Protein AF-A0A0E3KYQ6-F1 (afdb_monomer_lite)

pLDDT: mean 80.36, std 14.23, range [31.05, 95.25]

Secondary structure (DSSP, 8-state):
--HHHHHHHHHHHHTT--EEEETT--EEE-EE-TTSEEEE-------TTPPEEEEEEEEE--HHHHHHHTSSEEEEEEEEETTTTEEEEEE--SSSEEEEEEESEEEEEEEEEEESSSSSSTTPPEEEEEEEBSS-TT-HHHHHHHTTSGGGGGGGB--SPEEE-SS--EEEEEEEEEGGGSTTHHHHHHHHHHHHHT----

Structure (mmCIF, N/CA/C/O backbone):
data_AF-A0A0E3KYQ6-F1
#
_entry.id   AF-A0A0E3KYQ6-F1
#
loop_
_atom_site.group_PDB
_atom_site.id
_atom_site.type_symbol
_atom_site.label_atom_id
_atom_site.label_alt_id
_atom_site.label_comp_id
_atom_site.label_asym_id
_atom_site.label_entity_id
_atom_site.label_seq_id
_atom_site.pdbx_PDB_ins_code
_atom_site.Cartn_x
_atom_site.Cartn_y
_atom_site.Cartn_z
_atom_site.occupancy
_atom_site.B_iso_or_equiv
_atom_site.auth_seq_id
_atom_site.auth_comp_id
_atom_site.auth_asym_id
_atom_site.auth_atom_id
_atom_site.pdbx_PDB_model_num
ATOM 1 N N . MET A 1 1 ? 4.649 16.195 -3.740 1.00 77.75 1 MET A N 1
ATOM 2 C CA . MET A 1 1 ? 3.179 16.206 -3.600 1.00 77.75 1 MET A CA 1
ATOM 3 C C . MET A 1 1 ? 2.738 17.323 -2.666 1.00 77.75 1 MET A C 1
ATOM 5 O O . MET A 1 1 ? 3.359 17.494 -1.622 1.00 77.75 1 MET A O 1
ATOM 9 N N . ASP A 1 2 ? 1.722 18.099 -3.048 1.00 85.44 2 ASP A N 1
ATOM 10 C CA . ASP A 1 2 ? 1.170 19.181 -2.222 1.00 85.44 2 ASP A CA 1
ATOM 11 C C . ASP A 1 2 ? -0.081 18.746 -1.430 1.00 85.44 2 ASP A C 1
ATOM 13 O O . ASP A 1 2 ? -0.662 17.682 -1.662 1.00 85.44 2 ASP A O 1
ATOM 17 N N . ASN A 1 3 ? -0.489 19.581 -0.469 1.00 88.19 3 ASN A N 1
ATOM 18 C CA . ASN A 1 3 ? -1.634 19.299 0.401 1.00 88.19 3 ASN A CA 1
ATOM 19 C C . ASN A 1 3 ? -2.971 19.326 -0.353 1.00 88.19 3 ASN A C 1
ATOM 21 O O . ASN A 1 3 ? -3.911 18.646 0.049 1.00 88.19 3 ASN A O 1
ATOM 25 N N . GLU A 1 4 ? -3.086 20.107 -1.430 1.00 90.88 4 GLU A N 1
ATOM 26 C CA . GLU A 1 4 ? -4.330 20.196 -2.197 1.00 90.88 4 GLU A CA 1
ATOM 27 C C . GLU A 1 4 ? -4.601 18.883 -2.938 1.00 90.88 4 GLU A C 1
ATOM 29 O O . GLU A 1 4 ? -5.713 18.354 -2.882 1.00 90.88 4 GLU A O 1
ATOM 34 N N . ALA A 1 5 ? -3.577 18.318 -3.577 1.00 91.69 5 ALA A N 1
ATOM 35 C CA . ALA A 1 5 ? -3.657 17.041 -4.264 1.00 91.69 5 ALA A CA 1
ATOM 36 C C . ALA A 1 5 ? -3.982 15.901 -3.285 1.00 91.69 5 ALA A C 1
ATOM 38 O O . ALA A 1 5 ? -4.871 15.093 -3.563 1.00 91.69 5 ALA A O 1
ATOM 39 N N . LEU A 1 6 ? -3.355 15.891 -2.103 1.00 92.25 6 LEU A N 1
ATOM 40 C CA . LEU A 1 6 ? -3.672 14.941 -1.031 1.00 92.25 6 LEU A CA 1
ATOM 41 C C . LEU A 1 6 ? -5.114 15.062 -0.529 1.00 92.25 6 LEU A C 1
ATOM 43 O O . LEU A 1 6 ? -5.791 14.048 -0.369 1.00 92.25 6 LEU A O 1
ATOM 47 N N . ASN A 1 7 ? -5.612 16.282 -0.327 1.00 93.19 7 ASN A N 1
ATOM 48 C CA . ASN A 1 7 ? -6.995 16.506 0.098 1.00 93.19 7 ASN A CA 1
ATOM 49 C C . ASN A 1 7 ? -7.996 16.052 -0.970 1.00 93.19 7 ASN A C 1
ATOM 51 O O . ASN A 1 7 ? -9.038 15.484 -0.648 1.00 93.19 7 ASN A O 1
ATOM 55 N N . ARG A 1 8 ? -7.680 16.260 -2.254 1.00 93.56 8 ARG A N 1
ATOM 56 C CA . ARG A 1 8 ? -8.494 15.753 -3.367 1.00 93.56 8 ARG A CA 1
ATOM 57 C C . ARG A 1 8 ? -8.505 14.230 -3.410 1.00 93.56 8 ARG A C 1
ATOM 59 O O . ARG A 1 8 ? -9.578 13.653 -3.545 1.00 93.56 8 ARG A O 1
ATOM 66 N N . PHE A 1 9 ? -7.341 13.596 -3.277 1.00 94.38 9 PHE A N 1
ATOM 67 C CA . PHE A 1 9 ? -7.227 12.143 -3.172 1.00 94.38 9 PHE A CA 1
ATOM 68 C C . PHE A 1 9 ? -8.080 11.613 -2.017 1.00 94.38 9 PHE A C 1
ATOM 70 O O . PHE A 1 9 ? -8.930 10.754 -2.231 1.00 94.38 9 PHE A O 1
ATOM 77 N N . TRP A 1 10 ? -7.927 12.185 -0.821 1.00 94.94 10 TRP A N 1
ATOM 78 C CA . TRP A 1 10 ? -8.673 11.769 0.364 1.00 94.94 10 TRP A CA 1
ATOM 79 C C . TRP A 1 10 ? -10.182 11.947 0.197 1.00 94.94 10 TRP A C 1
ATOM 81 O O . TRP A 1 10 ? -10.946 11.031 0.480 1.00 94.94 10 TRP A O 1
ATOM 91 N N . GLY A 1 11 ? -10.617 13.072 -0.377 1.00 93.56 11 GLY A N 1
ATOM 92 C CA . GLY A 1 11 ? -12.026 13.308 -0.684 1.00 93.56 11 GLY A CA 1
ATOM 93 C C . GLY A 1 11 ? -12.628 12.280 -1.650 1.00 93.56 11 GLY A C 1
ATOM 94 O O . GLY A 1 11 ? -13.812 11.966 -1.537 1.00 93.56 11 GLY A O 1
ATOM 95 N N . GLU A 1 12 ? -11.839 11.729 -2.577 1.00 94.69 12 GLU A N 1
ATOM 96 C CA . GLU A 1 12 ? -12.271 10.617 -3.432 1.00 94.69 12 GLU A CA 1
ATOM 97 C C . GLU A 1 12 ? -12.345 9.291 -2.664 1.00 94.69 12 GLU A C 1
ATOM 99 O O . GLU A 1 12 ? -13.315 8.549 -2.837 1.00 94.69 12 GLU A O 1
ATOM 104 N N . VAL A 1 13 ? -11.392 9.019 -1.764 1.00 92.69 13 VAL A N 1
ATOM 105 C CA . VAL A 1 13 ? -11.462 7.857 -0.862 1.00 92.69 13 VAL A CA 1
ATOM 106 C C . VAL A 1 13 ? -12.738 7.920 -0.013 1.00 92.69 13 VAL A C 1
ATOM 108 O O . VAL A 1 13 ? -13.487 6.945 0.046 1.00 92.69 13 VAL A O 1
ATOM 111 N N . SER A 1 14 ? -13.071 9.084 0.558 1.00 89.12 14 SER A N 1
ATOM 112 C CA . SER A 1 14 ? -14.282 9.284 1.377 1.00 89.12 14 SER A CA 1
ATOM 113 C C . SER A 1 14 ? -15.587 9.120 0.605 1.00 89.12 14 SER A C 1
ATOM 115 O O . SER A 1 14 ? -16.632 8.877 1.204 1.00 89.12 14 SER A O 1
ATOM 117 N N . ARG A 1 15 ? -15.551 9.215 -0.727 1.00 90.94 15 ARG A N 1
ATOM 118 C CA . ARG A 1 15 ? -16.701 8.944 -1.603 1.00 90.94 15 ARG A CA 1
ATOM 119 C C . ARG A 1 15 ? -16.843 7.464 -1.970 1.00 90.94 15 ARG A C 1
ATOM 121 O O . ARG A 1 15 ? -17.779 7.119 -2.686 1.00 90.94 15 ARG A O 1
ATOM 128 N N . GLY A 1 16 ? -15.940 6.604 -1.497 1.00 88.06 16 GLY A N 1
ATOM 129 C CA . GLY A 1 16 ? -15.910 5.180 -1.829 1.00 88.06 16 GLY A CA 1
ATOM 130 C C . GLY A 1 16 ? -15.327 4.882 -3.212 1.00 88.06 16 GLY A C 1
ATOM 131 O O . GLY A 1 16 ? -15.547 3.794 -3.746 1.00 88.06 16 GLY A O 1
ATOM 132 N N . ASN A 1 17 ? -14.608 5.840 -3.807 1.00 91.25 17 ASN A N 1
ATOM 133 C CA . ASN A 1 17 ? -13.869 5.609 -5.043 1.00 91.25 17 ASN A CA 1
ATOM 134 C C . ASN A 1 17 ? -12.518 4.942 -4.745 1.00 91.25 17 ASN A C 1
ATOM 136 O O . ASN A 1 17 ? -12.074 4.868 -3.600 1.00 91.25 17 ASN A O 1
ATOM 140 N N . TYR A 1 18 ? -11.841 4.484 -5.800 1.00 91.75 18 TYR A N 1
ATOM 141 C CA . TYR A 1 18 ? -10.510 3.874 -5.717 1.00 91.75 18 TYR A CA 1
ATOM 142 C C . TYR A 1 18 ? -9.468 4.777 -6.379 1.00 91.75 18 TYR A C 1
ATOM 144 O O . TYR A 1 18 ? -8.987 4.449 -7.468 1.00 91.75 18 TYR A O 1
ATOM 152 N N . PRO A 1 19 ? -9.187 5.960 -5.803 1.00 93.50 19 PRO A N 1
ATOM 153 C CA . PRO A 1 19 ? -8.245 6.890 -6.392 1.00 93.50 19 PRO A CA 1
ATOM 154 C C . PRO A 1 19 ? -6.814 6.362 -6.299 1.00 93.50 19 PRO A C 1
ATOM 156 O O . PRO A 1 19 ? -6.462 5.566 -5.424 1.00 93.50 19 PRO A O 1
ATOM 159 N N . ILE A 1 20 ? -5.994 6.884 -7.200 1.00 93.19 20 ILE A N 1
ATOM 160 C CA . ILE A 1 20 ? -4.547 6.726 -7.241 1.00 93.19 20 ILE A CA 1
ATOM 161 C C . ILE A 1 20 ? -3.956 8.131 -7.307 1.00 93.19 20 ILE A C 1
ATOM 163 O O . ILE A 1 20 ? -4.471 8.963 -8.052 1.00 93.19 20 ILE A O 1
ATOM 167 N N . ILE A 1 21 ? -2.895 8.414 -6.563 1.00 92.44 21 ILE A N 1
ATOM 168 C CA . ILE A 1 21 ? -2.158 9.675 -6.660 1.00 92.44 21 ILE A CA 1
ATOM 169 C C . ILE A 1 21 ? -0.658 9.404 -6.721 1.00 92.44 21 ILE A C 1
ATOM 171 O O . ILE A 1 21 ? -0.140 8.571 -5.976 1.00 92.44 21 ILE A O 1
ATOM 175 N N . ASP A 1 22 ? 0.033 10.093 -7.625 1.00 89.75 22 ASP A N 1
ATOM 176 C CA . ASP A 1 22 ? 1.489 10.034 -7.732 1.00 89.75 22 ASP A CA 1
ATOM 177 C C . ASP A 1 22 ? 2.183 11.184 -6.977 1.00 89.75 22 ASP A C 1
ATOM 179 O O . ASP A 1 22 ? 1.553 12.107 -6.453 1.00 89.75 22 ASP A O 1
ATOM 183 N N . TYR A 1 23 ? 3.515 11.150 -6.934 1.00 86.88 23 TYR A N 1
ATOM 184 C CA . TYR A 1 23 ? 4.321 12.178 -6.269 1.00 86.88 23 TYR A CA 1
ATOM 185 C C . TYR A 1 23 ? 4.118 13.601 -6.828 1.00 86.88 23 TYR A C 1
ATOM 187 O O . TYR A 1 23 ? 4.273 14.584 -6.088 1.00 86.88 23 TYR A O 1
ATOM 195 N N . GLU A 1 24 ? 3.761 13.726 -8.109 1.00 87.81 24 GLU A N 1
ATOM 196 C CA . GLU A 1 24 ? 3.485 15.004 -8.776 1.00 87.81 24 GLU A CA 1
ATOM 197 C C . GLU A 1 24 ? 2.078 15.538 -8.462 1.00 87.81 24 GLU A C 1
ATOM 199 O O . GLU A 1 24 ? 1.779 16.689 -8.775 1.00 87.81 24 GLU A O 1
ATOM 204 N N . GLY A 1 25 ? 1.233 14.744 -7.797 1.00 87.88 25 GLY A N 1
ATOM 205 C CA . GLY A 1 25 ? -0.145 15.094 -7.467 1.00 87.88 25 GLY A CA 1
ATOM 206 C C . GLY A 1 25 ? -1.142 14.773 -8.582 1.00 87.88 25 GLY A C 1
ATOM 207 O O . GLY A 1 25 ? -2.278 15.257 -8.549 1.00 87.88 25 GLY A O 1
ATOM 208 N N . ASN A 1 26 ? -0.750 13.966 -9.572 1.00 89.44 26 ASN A N 1
ATOM 209 C CA . ASN A 1 26 ? -1.658 13.522 -10.619 1.00 89.44 26 ASN A CA 1
ATOM 210 C C . ASN A 1 26 ? -2.623 12.482 -10.045 1.00 89.44 26 ASN A C 1
ATOM 212 O O . ASN A 1 26 ? -2.208 11.451 -9.521 1.00 89.44 26 ASN A O 1
ATOM 216 N N . LEU A 1 27 ? -3.921 12.758 -10.165 1.00 90.75 27 LEU A N 1
ATOM 217 C CA . LEU A 1 27 ? -4.985 11.886 -9.679 1.00 90.75 27 LEU A CA 1
ATOM 218 C C . LEU A 1 27 ? -5.483 10.969 -10.806 1.00 90.75 27 LEU A C 1
ATOM 220 O O . LEU A 1 27 ? -5.950 11.443 -11.844 1.00 90.75 27 LEU A O 1
ATOM 224 N N . GLY A 1 28 ? -5.434 9.666 -10.566 1.00 90.62 28 GLY A N 1
ATOM 225 C CA . GLY A 1 28 ? -6.023 8.614 -11.386 1.00 90.62 28 GLY A CA 1
ATOM 226 C C . GLY A 1 28 ? -7.009 7.763 -10.587 1.00 90.62 28 GLY A C 1
ATOM 227 O O . GLY A 1 28 ? -7.319 8.058 -9.434 1.00 90.62 28 GLY A O 1
ATOM 228 N N . TYR A 1 29 ? -7.499 6.690 -11.206 1.00 91.62 29 TYR A N 1
ATOM 229 C CA . TYR A 1 29 ? -8.391 5.726 -10.563 1.00 91.62 29 TYR A CA 1
ATOM 230 C C . TYR A 1 29 ? -7.999 4.307 -10.948 1.00 91.62 29 TYR A C 1
ATOM 232 O O . TYR A 1 29 ? -7.673 4.036 -12.109 1.00 91.62 29 TYR A O 1
ATOM 240 N N . SER A 1 30 ? -8.074 3.407 -9.975 1.00 90.81 30 SER A N 1
ATOM 241 C CA . SER A 1 30 ? -7.900 1.977 -10.188 1.00 90.81 30 SER A CA 1
ATOM 242 C C . SER A 1 30 ? -9.055 1.409 -11.005 1.00 90.81 30 SER A C 1
ATOM 244 O O . SER A 1 30 ? -10.203 1.849 -10.900 1.00 90.81 30 SER A O 1
ATOM 246 N N . LEU A 1 31 ? -8.752 0.404 -11.822 1.00 90.38 31 LEU A N 1
ATOM 247 C CA . LEU A 1 31 ? -9.730 -0.291 -12.650 1.00 90.38 31 LEU A CA 1
ATOM 248 C C . LEU A 1 31 ? -9.988 -1.675 -12.067 1.00 90.38 31 LEU A C 1
ATOM 250 O O . LEU A 1 31 ? -9.059 -2.446 -11.849 1.00 90.38 31 LEU A O 1
ATOM 254 N N . LEU A 1 32 ? -11.255 -2.011 -11.846 1.00 86.69 32 LEU A N 1
ATOM 255 C CA . LEU A 1 32 ? -11.629 -3.363 -11.455 1.00 86.69 32 LEU A CA 1
ATOM 256 C C . LEU A 1 32 ? -11.700 -4.244 -12.706 1.00 86.69 32 LEU A C 1
ATOM 258 O O . LEU A 1 32 ? -12.501 -3.981 -13.607 1.00 86.69 32 LEU A O 1
ATOM 262 N N . SER A 1 33 ? -10.858 -5.273 -12.774 1.00 81.88 33 SER A N 1
ATOM 263 C CA . SER A 1 33 ? -10.904 -6.252 -13.858 1.00 81.88 33 SER A CA 1
ATOM 264 C C . SER A 1 33 ? -12.139 -7.152 -13.730 1.00 81.88 33 SER A C 1
ATOM 266 O O . SER A 1 33 ? -12.704 -7.323 -12.648 1.00 81.88 33 SER A O 1
ATOM 268 N N . GLN A 1 34 ? -12.550 -7.765 -14.843 1.00 73.75 34 GLN A N 1
ATOM 269 C CA . GLN A 1 34 ? -13.656 -8.733 -14.850 1.00 73.75 34 GLN A CA 1
ATOM 270 C C . GLN A 1 34 ? -13.352 -9.980 -14.006 1.00 73.75 34 GLN A C 1
ATOM 272 O O . GLN A 1 34 ? -14.276 -10.608 -13.499 1.00 73.75 34 GLN A O 1
ATOM 277 N N . ASP A 1 35 ? -12.068 -10.282 -13.808 1.00 74.50 35 ASP A N 1
ATOM 278 C CA . ASP A 1 35 ? -11.579 -11.418 -13.025 1.00 74.50 35 ASP A CA 1
ATOM 279 C C . ASP A 1 35 ? -11.413 -11.090 -11.529 1.00 74.50 35 ASP A C 1
ATOM 281 O O . ASP A 1 35 ? -10.877 -11.895 -10.772 1.00 74.50 35 ASP A O 1
ATOM 285 N N . GLY A 1 36 ? -11.858 -9.907 -11.085 1.00 78.12 36 GLY A N 1
ATOM 286 C CA . GLY A 1 36 ? -11.802 -9.512 -9.678 1.00 78.12 36 GLY A CA 1
ATOM 287 C C . GLY A 1 36 ? -10.413 -9.074 -9.207 1.00 78.12 36 GLY A C 1
ATOM 288 O O . GLY A 1 36 ? -10.076 -9.289 -8.048 1.00 78.12 36 GLY A O 1
ATOM 289 N N . LEU A 1 37 ? -9.609 -8.460 -10.082 1.00 85.25 37 LEU A N 1
ATOM 290 C CA . LEU A 1 37 ? -8.326 -7.836 -9.730 1.00 85.25 37 LEU A CA 1
ATOM 291 C C . LEU A 1 37 ? -8.444 -6.311 -9.751 1.00 85.25 37 LEU A C 1
ATOM 293 O O . LEU A 1 37 ? -9.015 -5.741 -10.683 1.00 85.25 37 LEU A O 1
ATOM 297 N N . LEU A 1 38 ? -7.858 -5.641 -8.760 1.00 88.75 38 LEU A N 1
ATOM 298 C CA . LEU A 1 38 ? -7.712 -4.190 -8.763 1.00 88.75 38 LEU A CA 1
ATOM 299 C C . LEU A 1 38 ? -6.465 -3.808 -9.560 1.00 88.75 38 LEU A C 1
ATOM 301 O O . LEU A 1 38 ? -5.345 -3.913 -9.064 1.00 88.75 38 LEU A O 1
ATOM 305 N N . PHE A 1 39 ? -6.644 -3.361 -10.798 1.00 90.56 39 PHE A N 1
ATOM 306 C CA . PHE A 1 39 ? -5.545 -2.812 -11.576 1.00 90.56 39 PHE A CA 1
ATOM 307 C C . PHE A 1 39 ? -5.261 -1.382 -11.125 1.00 90.56 39 PHE A C 1
ATOM 309 O O . PHE A 1 39 ? -6.019 -0.453 -11.422 1.00 90.56 39 PHE A O 1
ATOM 316 N N . ILE A 1 40 ? -4.159 -1.221 -10.403 1.00 88.81 40 ILE A N 1
ATOM 317 C CA . ILE A 1 40 ? -3.655 0.069 -9.961 1.00 88.81 40 ILE A CA 1
ATOM 318 C C . ILE A 1 40 ? -2.820 0.607 -11.111 1.00 88.81 40 ILE A C 1
ATOM 320 O O . ILE A 1 40 ? -1.669 0.214 -11.317 1.00 88.81 40 ILE A O 1
ATOM 324 N N . ARG A 1 41 ? -3.436 1.485 -11.905 1.00 77.25 41 ARG A N 1
ATOM 325 C CA . ARG A 1 41 ? -2.727 2.155 -12.985 1.00 77.25 41 ARG A CA 1
ATOM 326 C C . ARG A 1 41 ? -1.565 2.934 -12.389 1.00 77.25 41 ARG A C 1
ATOM 328 O O . ARG A 1 41 ? -1.752 3.802 -11.543 1.00 77.25 41 ARG A O 1
ATOM 335 N N . ASN A 1 42 ? -0.380 2.638 -12.882 1.00 68.75 42 ASN A N 1
ATOM 336 C CA . ASN A 1 42 ? 0.823 3.284 -12.436 1.00 68.75 42 ASN A CA 1
ATOM 337 C C . ASN A 1 42 ? 1.415 4.097 -13.584 1.00 68.75 42 ASN A C 1
ATOM 339 O O . ASN A 1 42 ? 1.768 3.544 -14.622 1.00 68.75 42 ASN A O 1
ATOM 343 N N . ASP A 1 43 ? 1.511 5.406 -13.384 1.00 62.56 43 ASP A N 1
ATOM 344 C CA . ASP A 1 43 ? 2.128 6.327 -14.333 1.00 62.56 43 ASP A CA 1
ATOM 345 C C . ASP A 1 43 ? 3.529 6.750 -13.834 1.00 62.56 43 ASP A C 1
ATOM 347 O O . ASP A 1 43 ? 3.937 7.894 -14.045 1.00 62.56 43 ASP A O 1
ATOM 351 N N . PHE A 1 44 ? 4.290 5.859 -13.165 1.00 63.03 44 PHE A N 1
ATOM 352 C CA . PHE A 1 44 ? 5.693 6.155 -12.837 1.00 63.03 44 PHE A CA 1
ATOM 353 C C . PHE A 1 44 ? 6.417 6.605 -14.107 1.00 63.03 44 PHE A C 1
ATOM 355 O O . PHE A 1 44 ? 6.514 5.862 -15.087 1.00 63.03 44 PHE A O 1
ATOM 362 N N . LYS A 1 45 ? 6.944 7.835 -14.082 1.00 61.75 45 LYS A N 1
ATOM 363 C CA . LYS A 1 45 ? 7.764 8.371 -15.166 1.00 61.75 45 LYS A CA 1
ATOM 364 C C . LYS A 1 45 ? 9.063 7.586 -15.227 1.00 61.75 45 LYS A C 1
ATOM 366 O O . LYS A 1 45 ? 10.029 7.881 -14.528 1.00 61.75 45 LYS A O 1
ATOM 371 N N . ALA A 1 46 ? 9.061 6.569 -16.067 1.00 58.12 46 ALA A N 1
ATOM 372 C CA . ALA A 1 46 ? 10.242 5.816 -16.406 1.00 58.12 46 ALA A CA 1
ATOM 373 C C . ALA A 1 46 ? 11.016 6.590 -17.492 1.00 58.12 46 ALA A C 1
ATOM 375 O O . ALA A 1 46 ? 10.391 7.124 -18.418 1.00 58.12 46 ALA A O 1
ATOM 376 N N . PRO A 1 47 ? 12.355 6.692 -17.423 1.00 57.94 47 PRO A N 1
ATOM 377 C CA . PRO A 1 47 ? 13.147 7.100 -18.572 1.00 57.94 47 PRO A CA 1
ATOM 378 C C . PRO A 1 47 ? 12.714 6.279 -19.791 1.00 57.94 47 PRO A C 1
ATOM 380 O O . PRO A 1 47 ? 12.530 5.063 -19.689 1.00 57.94 47 PRO A O 1
ATOM 383 N N . ASN A 1 48 ? 12.534 6.944 -20.939 1.00 49.88 48 ASN A N 1
ATOM 384 C CA . ASN A 1 48 ? 12.267 6.270 -22.211 1.00 49.88 48 ASN A CA 1
ATOM 385 C C . ASN A 1 48 ? 13.233 5.073 -22.307 1.00 49.88 48 ASN A C 1
ATOM 387 O O . ASN A 1 48 ? 14.422 5.291 -22.109 1.00 49.88 48 ASN A O 1
ATOM 391 N N . TYR A 1 49 ? 12.731 3.854 -22.547 1.00 56.34 49 TYR A N 1
ATOM 392 C CA . TYR A 1 49 ? 13.439 2.551 -22.594 1.00 56.34 49 TYR A CA 1
ATOM 393 C C . TYR A 1 49 ? 13.404 1.640 -21.348 1.00 56.34 49 TYR A C 1
ATOM 395 O O . TYR A 1 49 ? 13.851 0.498 -21.471 1.00 56.34 49 TYR A O 1
ATOM 403 N N . GLU A 1 50 ? 12.854 2.041 -20.199 1.00 67.25 50 GLU A N 1
ATOM 404 C CA . GLU A 1 50 ? 12.639 1.079 -19.099 1.00 67.25 50 GLU A CA 1
ATOM 405 C C . GLU A 1 50 ? 11.524 0.077 -19.451 1.00 67.25 50 GLU A C 1
ATOM 407 O O . GLU A 1 50 ? 10.429 0.447 -19.876 1.00 67.25 50 GLU A O 1
ATOM 412 N N . GLN A 1 51 ? 11.836 -1.215 -19.315 1.00 74.44 51 GLN A N 1
ATOM 413 C CA . GLN A 1 51 ? 10.854 -2.290 -19.426 1.00 74.44 51 GLN A CA 1
ATOM 414 C C . GLN A 1 51 ? 10.080 -2.382 -18.114 1.00 74.44 51 GLN A C 1
ATOM 416 O O . GLN A 1 51 ? 10.657 -2.217 -17.037 1.00 74.44 51 GLN A O 1
ATOM 421 N N . PHE A 1 52 ? 8.783 -2.638 -18.227 1.00 85.88 52 PHE A N 1
ATOM 422 C CA . PHE A 1 52 ? 7.905 -2.805 -17.083 1.00 85.88 52 PHE A CA 1
ATOM 423 C C . PHE A 1 52 ? 7.670 -4.290 -16.807 1.00 85.88 52 PHE A C 1
ATOM 425 O O . PHE A 1 52 ? 7.730 -5.123 -17.718 1.00 85.88 52 PHE A O 1
ATOM 432 N N . GLU A 1 53 ? 7.437 -4.609 -15.542 1.00 89.00 53 GLU A N 1
ATOM 433 C CA . GLU A 1 53 ? 7.104 -5.939 -15.060 1.00 89.00 53 GLU A CA 1
ATOM 434 C C . GLU A 1 53 ? 5.799 -5.882 -14.274 1.00 89.00 53 GLU A C 1
ATOM 436 O O . GLU A 1 53 ? 5.568 -4.980 -13.461 1.00 89.00 53 GLU A O 1
ATOM 441 N N . LEU A 1 54 ? 4.972 -6.905 -14.482 1.00 89.06 54 LEU A N 1
ATOM 442 C CA . LEU A 1 54 ? 3.737 -7.063 -13.733 1.00 89.06 54 LEU A CA 1
ATOM 443 C C . LEU A 1 54 ? 4.044 -7.514 -12.307 1.00 89.06 54 LEU A C 1
ATOM 445 O O . LEU A 1 54 ? 4.723 -8.523 -12.086 1.00 89.06 54 LEU A O 1
ATOM 449 N N . VAL A 1 55 ? 3.477 -6.781 -11.357 1.00 90.19 55 VAL A N 1
ATOM 450 C CA . VAL A 1 55 ? 3.519 -7.077 -9.930 1.00 90.19 55 VAL A CA 1
ATOM 451 C C . VAL A 1 55 ? 2.102 -7.356 -9.460 1.00 90.19 55 VAL A C 1
ATOM 453 O O . VAL A 1 55 ? 1.232 -6.489 -9.522 1.00 90.19 55 VAL A O 1
ATOM 456 N N . PHE A 1 56 ? 1.870 -8.569 -8.982 1.00 90.25 56 PHE A N 1
ATOM 457 C CA . PHE A 1 56 ? 0.627 -8.972 -8.342 1.00 90.25 56 PHE A CA 1
ATOM 458 C C . PHE A 1 56 ? 0.804 -8.899 -6.837 1.00 90.25 56 PHE A C 1
ATOM 460 O O . PHE A 1 56 ? 1.831 -9.324 -6.318 1.00 90.25 56 PHE A O 1
ATOM 467 N N . GLY A 1 57 ? -0.195 -8.408 -6.120 1.00 89.06 57 GLY A N 1
ATOM 468 C CA . GLY A 1 57 ? -0.130 -8.395 -4.674 1.00 89.06 57 GLY A CA 1
ATOM 469 C C . GLY A 1 57 ? -1.424 -8.774 -3.996 1.00 89.06 57 GLY A C 1
ATOM 470 O O . GLY A 1 57 ? -2.516 -8.662 -4.556 1.00 89.06 57 GLY A O 1
ATOM 471 N N . ASP A 1 58 ? -1.255 -9.275 -2.785 1.00 88.00 58 ASP A N 1
ATOM 472 C CA . ASP A 1 58 ? -2.315 -9.783 -1.930 1.00 88.00 58 ASP A CA 1
ATOM 473 C C . ASP A 1 58 ? -2.115 -9.261 -0.509 1.00 88.00 58 ASP A C 1
ATOM 475 O O . ASP A 1 58 ? -1.005 -8.873 -0.130 1.00 88.00 58 ASP A O 1
ATOM 479 N N . LEU A 1 59 ? -3.186 -9.244 0.276 1.00 87.19 59 LEU A N 1
ATOM 480 C CA . LEU A 1 59 ? -3.148 -8.801 1.662 1.00 87.19 59 LEU A CA 1
ATOM 481 C C . LEU A 1 59 ? -3.479 -9.966 2.581 1.00 87.19 59 LEU A C 1
ATOM 483 O O . LEU A 1 59 ? -4.580 -10.513 2.544 1.00 87.19 59 LEU A O 1
ATOM 487 N N . PHE A 1 60 ? -2.551 -10.290 3.473 1.00 85.19 60 PHE A N 1
ATOM 488 C CA . PHE A 1 60 ? -2.859 -11.126 4.615 1.00 85.19 60 PHE A CA 1
ATOM 489 C C . PHE A 1 60 ? -3.310 -10.248 5.781 1.00 8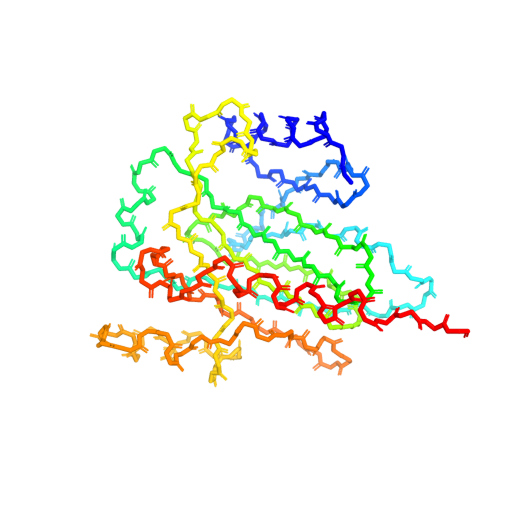5.19 60 PHE A C 1
ATOM 491 O O . PHE A 1 60 ? -2.555 -9.420 6.293 1.00 85.19 60 PHE A O 1
ATOM 498 N N . LEU A 1 61 ? -4.554 -10.448 6.208 1.00 82.25 61 LEU A N 1
ATOM 499 C CA . LEU A 1 61 ? -5.191 -9.700 7.284 1.00 82.25 61 LEU A CA 1
ATOM 500 C C . LEU A 1 61 ? -5.408 -10.634 8.484 1.00 82.25 61 LEU A C 1
ATOM 502 O O . LEU A 1 61 ? -6.318 -11.462 8.421 1.00 82.25 61 LEU A O 1
ATOM 506 N N . PRO A 1 62 ? -4.630 -10.525 9.575 1.00 79.12 62 PRO A N 1
ATOM 507 C CA . PRO A 1 62 ? -4.964 -11.196 10.830 1.00 79.12 62 PRO A CA 1
ATOM 508 C C . PRO A 1 62 ? -6.322 -10.725 11.362 1.00 79.12 62 PRO A C 1
ATOM 510 O O . PRO A 1 62 ? -6.705 -9.577 11.123 1.00 79.12 62 PRO A O 1
ATOM 513 N N . ASP A 1 63 ? -7.020 -11.565 12.131 1.00 80.38 63 ASP A N 1
ATOM 514 C CA . ASP A 1 63 ? -8.355 -11.258 12.678 1.00 80.38 63 ASP A CA 1
ATOM 515 C C . ASP A 1 63 ? -8.396 -9.904 13.407 1.00 80.38 63 ASP A C 1
ATOM 517 O O . ASP A 1 63 ? -9.309 -9.108 13.198 1.00 80.38 63 ASP A O 1
ATOM 521 N N . THR A 1 64 ? -7.354 -9.584 14.181 1.00 79.81 64 THR A N 1
ATOM 522 C CA . THR A 1 64 ? -7.225 -8.303 14.897 1.00 79.81 64 THR A CA 1
ATOM 523 C C . THR A 1 64 ? -7.218 -7.093 13.962 1.00 79.81 64 THR A C 1
ATOM 525 O O . THR A 1 64 ? -7.750 -6.042 14.312 1.00 79.81 64 THR A O 1
ATOM 528 N N . VAL A 1 65 ? -6.650 -7.225 12.759 1.00 82.12 65 VAL A N 1
ATOM 529 C CA . VAL A 1 65 ? -6.645 -6.169 11.740 1.00 82.12 65 VAL A CA 1
ATOM 530 C C . VAL A 1 65 ? -7.937 -6.177 10.925 1.00 82.12 65 VAL A C 1
ATOM 532 O O . VAL A 1 65 ? -8.448 -5.108 10.591 1.00 82.12 65 VAL A O 1
ATOM 535 N N . GLN A 1 66 ? -8.507 -7.352 10.640 1.00 82.81 66 GLN A N 1
ATOM 536 C CA . GLN A 1 66 ? -9.823 -7.451 9.999 1.00 82.81 66 GLN A CA 1
ATOM 537 C C . GLN A 1 66 ? -10.893 -6.733 10.827 1.00 82.81 66 GLN A C 1
ATOM 539 O O . GLN A 1 66 ? -11.707 -5.996 10.273 1.00 82.81 66 GLN A O 1
ATOM 544 N N . GLU A 1 67 ? -10.842 -6.866 12.155 1.00 83.75 67 GLU A N 1
ATOM 545 C CA . GLU A 1 67 ? -11.750 -6.172 13.068 1.00 83.75 67 GLU A CA 1
ATOM 546 C C . GLU A 1 67 ? -11.691 -4.642 12.943 1.00 83.75 67 GLU A C 1
ATOM 548 O O . GLU A 1 67 ? -12.713 -3.962 13.078 1.00 83.75 67 GLU A O 1
ATOM 553 N N . LEU A 1 68 ? -10.513 -4.086 12.640 1.00 82.56 68 LEU A N 1
ATOM 554 C CA . LEU A 1 68 ? -10.349 -2.649 12.414 1.00 82.56 68 LEU A CA 1
ATOM 555 C C . LEU A 1 68 ? -11.093 -2.195 11.155 1.00 82.56 68 LEU A C 1
ATOM 557 O O . LEU A 1 68 ? -11.697 -1.126 11.164 1.00 82.56 68 LEU A O 1
ATOM 561 N N . LEU A 1 69 ? -11.085 -3.012 10.100 1.00 79.38 69 LEU A N 1
ATOM 562 C CA . LEU A 1 69 ? -11.669 -2.696 8.793 1.00 79.38 69 LEU A CA 1
ATOM 563 C C . LEU A 1 69 ? -13.204 -2.751 8.765 1.00 79.38 69 LEU A C 1
ATOM 565 O O . LEU A 1 69 ? -13.800 -2.275 7.804 1.00 79.38 69 LEU A O 1
ATOM 569 N N . PHE A 1 70 ? -13.861 -3.281 9.804 1.00 72.81 70 PHE A N 1
ATOM 570 C CA . PHE A 1 70 ? -15.322 -3.175 9.953 1.00 72.81 70 PHE A CA 1
ATOM 571 C C . PHE A 1 70 ? -15.795 -1.783 10.402 1.00 72.81 70 PHE A C 1
ATOM 573 O O . PHE A 1 70 ? -17.001 -1.535 10.451 1.00 72.81 70 PHE A O 1
ATOM 580 N N . LYS A 1 71 ? -14.873 -0.884 10.762 1.00 73.69 71 LYS A N 1
ATOM 581 C CA . LYS A 1 71 ? -15.156 0.531 11.045 1.00 73.69 71 LYS A CA 1
ATOM 582 C C . LYS A 1 71 ? -14.963 1.369 9.780 1.00 73.69 71 LYS A C 1
ATOM 584 O O . LYS A 1 71 ? -14.451 0.870 8.782 1.00 73.69 71 LYS A O 1
ATOM 589 N N . ASP A 1 72 ? -15.305 2.655 9.841 1.00 82.12 72 ASP A N 1
ATOM 590 C CA . ASP A 1 72 ? -14.991 3.615 8.780 1.00 82.12 72 ASP A CA 1
ATOM 591 C C . ASP A 1 72 ? -13.461 3.772 8.673 1.00 82.12 72 ASP A C 1
ATOM 593 O O . ASP A 1 72 ? -12.829 4.572 9.371 1.00 82.12 72 ASP A O 1
ATOM 597 N N . ARG A 1 73 ? -12.838 2.922 7.850 1.00 88.44 73 ARG A N 1
ATOM 598 C CA . ARG A 1 73 ? -11.389 2.837 7.649 1.00 88.44 73 ARG A CA 1
ATOM 599 C C . ARG A 1 73 ? -11.041 2.756 6.169 1.00 88.44 73 ARG A C 1
ATOM 601 O O . ARG A 1 73 ? -11.731 2.109 5.386 1.00 88.44 73 ARG A O 1
ATOM 608 N N . ALA A 1 74 ? -9.933 3.390 5.808 1.00 91.06 74 ALA A N 1
ATOM 609 C CA . ALA A 1 74 ? -9.319 3.278 4.495 1.00 91.06 74 ALA A CA 1
ATOM 610 C C . ALA A 1 74 ? -8.175 2.282 4.550 1.00 91.06 74 ALA A C 1
ATOM 612 O O . ALA A 1 74 ? -7.519 2.128 5.579 1.00 91.06 74 ALA A O 1
ATOM 613 N N . LEU A 1 75 ? -7.922 1.650 3.411 1.00 94.00 75 LEU A N 1
ATOM 614 C CA . LEU A 1 75 ? -6.805 0.750 3.211 1.00 94.00 75 LEU A CA 1
ATOM 615 C C . LEU A 1 75 ? -6.017 1.293 2.030 1.00 94.00 75 LEU A C 1
ATOM 617 O O . LEU A 1 75 ? -6.490 1.236 0.899 1.00 94.00 75 LEU A O 1
ATOM 621 N N . LEU A 1 76 ? -4.843 1.850 2.293 1.00 95.12 76 LEU A N 1
ATOM 622 C CA . LEU A 1 76 ? -4.013 2.467 1.265 1.00 95.12 76 LEU A CA 1
ATOM 623 C C . LEU A 1 76 ? -2.785 1.618 0.988 1.00 95.12 76 LEU A C 1
ATOM 625 O O . LEU A 1 76 ? -2.102 1.221 1.922 1.00 95.12 76 LEU A O 1
ATOM 629 N N . LEU A 1 77 ? -2.474 1.396 -0.284 1.00 95.25 77 LEU A N 1
ATOM 630 C CA . LEU A 1 77 ? -1.164 0.950 -0.736 1.00 95.25 77 LEU A CA 1
ATOM 631 C C . LEU A 1 77 ? -0.275 2.165 -0.959 1.00 95.25 77 LEU A C 1
ATOM 633 O O . LEU A 1 77 ? -0.679 3.108 -1.637 1.00 95.25 77 LEU A O 1
ATOM 637 N N . MET A 1 78 ? 0.952 2.087 -0.469 1.00 94.00 78 MET A N 1
ATOM 638 C CA . MET A 1 78 ? 2.054 2.960 -0.822 1.00 94.00 78 MET A CA 1
ATOM 639 C C . MET A 1 78 ? 3.125 2.154 -1.546 1.00 94.00 78 MET A C 1
ATOM 641 O O . MET A 1 78 ? 3.631 1.166 -1.014 1.00 94.00 78 MET A O 1
ATOM 645 N N . VAL A 1 79 ? 3.489 2.605 -2.743 1.00 93.06 79 VAL A N 1
ATOM 646 C CA . VAL A 1 79 ? 4.633 2.088 -3.499 1.00 93.06 79 VAL A CA 1
ATOM 647 C C . VAL A 1 79 ? 5.615 3.230 -3.694 1.00 93.06 79 VAL A C 1
ATOM 649 O O . VAL A 1 79 ? 5.268 4.258 -4.273 1.00 93.06 79 VAL A O 1
ATOM 652 N N . TYR A 1 80 ? 6.836 3.062 -3.204 1.00 90.19 80 TYR A N 1
ATOM 653 C CA . TYR A 1 80 ? 7.885 4.072 -3.285 1.00 90.19 80 TYR A CA 1
ATOM 654 C C . TYR A 1 80 ? 9.113 3.488 -3.979 1.00 90.19 80 TYR A C 1
ATOM 656 O O . TYR A 1 80 ? 9.617 2.452 -3.556 1.00 90.19 80 TYR A O 1
ATOM 664 N N . ARG A 1 81 ? 9.590 4.123 -5.053 1.00 88.88 81 ARG A N 1
ATOM 665 C CA . ARG A 1 81 ? 10.796 3.685 -5.771 1.00 88.88 81 ARG A CA 1
ATOM 666 C C . ARG A 1 81 ? 12.025 4.273 -5.087 1.00 88.88 81 ARG A C 1
ATOM 668 O O . ARG A 1 81 ? 12.192 5.487 -5.081 1.00 88.88 81 ARG A O 1
ATOM 675 N N . LYS A 1 82 ? 12.897 3.413 -4.568 1.00 86.06 82 LYS A N 1
ATOM 676 C CA . LYS A 1 82 ? 14.156 3.805 -3.930 1.00 86.06 82 LYS A CA 1
ATOM 677 C C . LYS A 1 82 ? 15.036 4.605 -4.899 1.00 86.06 82 LYS A C 1
ATOM 679 O O . LYS A 1 82 ? 15.092 4.308 -6.095 1.00 86.06 82 LYS A O 1
ATOM 684 N N . GLY A 1 83 ? 15.714 5.626 -4.391 1.00 78.38 83 GLY A N 1
ATOM 685 C CA . GLY A 1 83 ? 16.638 6.491 -5.123 1.00 78.38 83 GLY A CA 1
ATOM 686 C C . GLY A 1 83 ? 15.953 7.460 -6.088 1.00 78.38 83 GLY A C 1
ATOM 687 O O . GLY A 1 83 ? 16.626 8.189 -6.819 1.00 78.38 83 GLY A O 1
ATOM 688 N N . MET A 1 84 ? 14.619 7.478 -6.117 1.00 74.25 84 MET A N 1
ATOM 689 C CA . MET A 1 84 ? 13.820 8.372 -6.942 1.00 74.25 84 MET A CA 1
ATOM 690 C C . MET A 1 84 ? 12.727 9.009 -6.091 1.00 74.25 84 MET A C 1
ATOM 692 O O . MET A 1 84 ? 12.107 8.359 -5.263 1.00 74.25 84 MET A O 1
ATOM 696 N N . GLN A 1 85 ? 12.407 10.278 -6.345 1.00 71.88 85 GLN A N 1
ATOM 697 C CA . GLN A 1 85 ? 11.247 10.937 -5.732 1.00 71.88 85 GLN A CA 1
ATOM 698 C C . GLN A 1 85 ? 9.938 10.468 -6.395 1.00 71.88 85 GLN A C 1
ATOM 700 O O . GLN A 1 85 ? 9.164 11.264 -6.916 1.00 71.88 85 GLN A O 1
ATOM 705 N N . ASN A 1 86 ? 9.715 9.155 -6.412 1.00 83.75 86 ASN A N 1
ATOM 706 C CA . ASN A 1 86 ? 8.618 8.494 -7.102 1.00 83.75 86 ASN A CA 1
ATOM 707 C C . ASN A 1 86 ? 7.803 7.697 -6.083 1.00 83.75 86 ASN A C 1
ATOM 709 O O . ASN A 1 86 ? 8.214 6.641 -5.608 1.00 83.75 86 ASN A O 1
ATOM 713 N N . LEU A 1 87 ? 6.624 8.225 -5.774 1.00 88.12 87 LEU A N 1
ATOM 714 C CA . LEU A 1 87 ? 5.655 7.675 -4.836 1.00 88.12 87 LEU A CA 1
ATOM 715 C C . LEU A 1 87 ? 4.330 7.453 -5.559 1.00 88.12 87 LEU A C 1
ATOM 717 O O . LEU A 1 87 ? 3.922 8.296 -6.358 1.00 88.12 87 LEU A O 1
ATOM 721 N N . LEU A 1 88 ? 3.655 6.361 -5.230 1.00 91.88 88 LEU A N 1
ATOM 722 C CA . LEU A 1 88 ? 2.287 6.068 -5.622 1.00 91.88 88 LEU A CA 1
ATOM 723 C C . LEU A 1 88 ? 1.485 5.736 -4.364 1.00 91.88 88 LEU A C 1
ATOM 725 O O . LEU A 1 88 ? 1.881 4.855 -3.600 1.00 91.88 88 LEU A O 1
ATOM 729 N N . LEU A 1 89 ? 0.354 6.407 -4.170 1.00 93.94 89 LEU A N 1
ATOM 730 C CA . LEU A 1 89 ? -0.656 6.022 -3.191 1.00 93.94 89 LEU A CA 1
ATOM 731 C C . LEU A 1 89 ? -1.907 5.552 -3.926 1.00 93.94 89 LEU A C 1
ATOM 733 O O . LEU A 1 89 ? -2.371 6.217 -4.848 1.00 93.94 89 LEU A O 1
ATOM 737 N N . SER A 1 90 ? -2.472 4.424 -3.513 1.00 94.00 90 SER A N 1
ATOM 738 C CA . SER A 1 90 ? -3.712 3.891 -4.079 1.00 94.00 90 SER A CA 1
ATOM 739 C C . SER A 1 90 ? -4.614 3.376 -2.978 1.00 94.00 90 SER A C 1
ATOM 741 O O . SER A 1 90 ? -4.167 2.626 -2.116 1.00 94.00 90 SER A O 1
ATOM 743 N N . GLN A 1 91 ? -5.906 3.683 -3.050 1.00 94.25 91 GLN A N 1
ATOM 744 C CA . GLN A 1 91 ? -6.886 2.968 -2.238 1.00 94.25 91 GLN A CA 1
ATOM 745 C C . GLN A 1 91 ? -6.978 1.512 -2.712 1.00 94.25 91 GLN A C 1
ATOM 747 O O . GLN A 1 91 ? -7.082 1.237 -3.910 1.00 94.25 91 GLN A O 1
ATOM 752 N N . LEU A 1 92 ? -6.935 0.586 -1.759 1.00 92.06 92 LEU A N 1
ATOM 753 C CA . LEU A 1 92 ? -7.110 -0.844 -1.956 1.00 92.06 92 LEU A CA 1
ATOM 754 C C . LEU A 1 92 ? -8.513 -1.294 -1.554 1.00 92.06 92 LEU A C 1
ATOM 756 O O . LEU A 1 92 ? -9.311 -0.564 -0.959 1.00 92.06 92 LEU A O 1
ATOM 760 N N . ARG A 1 93 ? -8.782 -2.555 -1.866 1.00 87.38 93 ARG A N 1
ATOM 761 C CA . ARG A 1 93 ? -9.918 -3.321 -1.372 1.00 87.38 93 ARG A CA 1
ATOM 762 C C . ARG A 1 93 ? -9.401 -4.521 -0.598 1.00 87.38 93 ARG A C 1
ATOM 764 O O . ARG A 1 93 ? -8.375 -5.086 -0.953 1.00 87.38 93 ARG A O 1
ATOM 771 N N . THR A 1 94 ? -10.119 -4.899 0.448 1.00 82.88 94 THR A N 1
ATOM 772 C CA . THR A 1 94 ? -9.747 -6.006 1.338 1.00 82.88 94 THR A CA 1
ATOM 773 C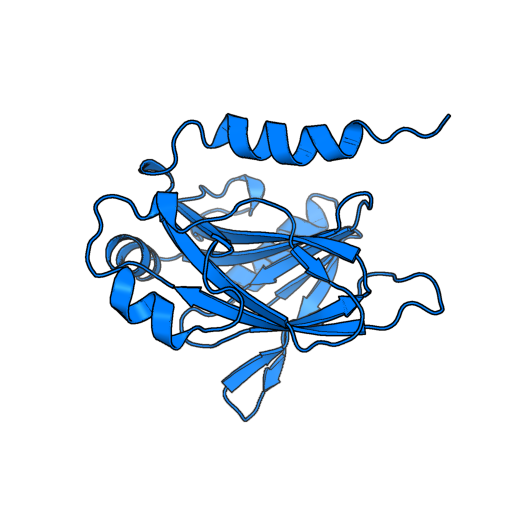 C . THR A 1 94 ? -10.093 -7.376 0.758 1.00 82.88 94 THR A C 1
ATOM 775 O O . THR A 1 94 ? -9.546 -8.378 1.197 1.00 82.88 94 THR A O 1
ATOM 778 N N . ASP A 1 95 ? -11.008 -7.427 -0.213 1.00 81.31 95 ASP A N 1
ATOM 779 C CA . ASP A 1 95 ? -11.594 -8.654 -0.757 1.00 81.31 95 ASP A CA 1
ATOM 780 C C . ASP A 1 95 ? -11.007 -9.080 -2.109 1.00 81.31 95 ASP A C 1
ATOM 782 O O . ASP A 1 95 ? -11.403 -10.111 -2.654 1.00 81.31 95 ASP A O 1
ATOM 786 N N . ILE A 1 96 ? -10.082 -8.293 -2.666 1.00 84.62 96 ILE A N 1
ATOM 787 C CA . ILE A 1 96 ? -9.487 -8.548 -3.978 1.00 84.62 96 ILE A CA 1
ATOM 788 C C . ILE A 1 96 ? -7.986 -8.275 -3.987 1.00 84.62 96 ILE A C 1
ATOM 790 O O . ILE A 1 96 ? -7.479 -7.404 -3.283 1.00 84.62 96 ILE A O 1
ATOM 794 N N . LYS A 1 97 ? -7.289 -8.994 -4.864 1.00 90.75 97 LYS A N 1
ATOM 795 C CA . LYS A 1 97 ? -5.861 -8.801 -5.131 1.00 90.75 97 LYS A CA 1
ATOM 796 C C . LYS A 1 97 ? -5.642 -7.557 -5.984 1.00 90.75 97 LYS A C 1
ATOM 798 O O . LYS A 1 97 ? -6.530 -7.151 -6.741 1.00 90.75 97 LYS A O 1
ATOM 803 N N . PHE A 1 98 ? -4.448 -6.986 -5.912 1.00 90.62 98 PHE A N 1
ATOM 804 C CA . PHE A 1 98 ? -4.055 -5.855 -6.744 1.00 90.62 98 PHE A CA 1
ATOM 805 C C . PHE A 1 98 ? -3.004 -6.244 -7.781 1.00 90.62 98 PHE A C 1
ATOM 807 O O . PHE A 1 98 ? -2.277 -7.225 -7.634 1.00 90.62 98 PHE A O 1
ATOM 814 N N . MET A 1 99 ? -2.939 -5.464 -8.854 1.00 92.06 99 MET A N 1
ATOM 815 C CA . MET A 1 99 ? -1.944 -5.601 -9.909 1.00 92.06 99 MET A CA 1
ATOM 816 C C . MET A 1 99 ? -1.406 -4.223 -10.276 1.00 92.06 99 MET A C 1
ATOM 818 O O . MET A 1 99 ? -2.187 -3.290 -10.468 1.00 92.06 99 MET A O 1
ATOM 822 N N . LEU A 1 100 ? -0.087 -4.116 -10.403 1.00 91.38 100 LEU A N 1
ATOM 823 C CA . LEU A 1 100 ? 0.630 -2.921 -10.841 1.00 91.38 100 LEU A CA 1
ATOM 824 C C . LEU A 1 100 ? 1.557 -3.285 -12.000 1.00 91.38 100 LEU A C 1
ATOM 826 O O . LEU A 1 100 ? 2.046 -4.411 -12.078 1.00 91.38 100 LEU A O 1
ATOM 830 N N . ASP A 1 101 ? 1.838 -2.311 -12.856 1.00 89.00 101 ASP A N 1
ATOM 831 C CA . ASP A 1 101 ? 2.919 -2.397 -13.836 1.00 89.00 101 ASP A CA 1
ATOM 832 C C . ASP A 1 101 ? 4.048 -1.476 -13.366 1.00 89.00 101 ASP A C 1
ATOM 834 O O . ASP A 1 101 ? 3.847 -0.263 -13.252 1.00 89.00 101 ASP A O 1
ATOM 838 N N . LEU A 1 102 ? 5.203 -2.035 -12.997 1.00 89.31 102 LEU A N 1
ATOM 839 C CA . LEU A 1 102 ? 6.321 -1.268 -12.437 1.00 89.31 102 LEU A CA 1
ATOM 840 C C . LEU A 1 102 ? 7.536 -1.325 -13.368 1.00 89.31 102 LEU A C 1
ATOM 842 O O . LEU A 1 102 ? 7.900 -2.415 -13.809 1.00 89.31 102 LEU A O 1
ATOM 846 N N . PRO A 1 103 ? 8.217 -0.197 -13.638 1.00 88.94 103 PRO A N 1
ATOM 847 C CA . PRO A 1 103 ? 9.504 -0.249 -14.314 1.00 88.94 103 PRO A CA 1
ATOM 848 C C . PRO A 1 103 ? 10.551 -0.935 -13.427 1.00 88.94 103 PRO A C 1
ATOM 850 O O . PRO A 1 103 ? 10.403 -0.989 -12.205 1.00 88.94 103 PRO A O 1
ATOM 853 N N . HIS A 1 104 ? 11.636 -1.436 -14.019 1.00 89.31 104 HIS A N 1
ATOM 854 C CA . HIS A 1 104 ? 12.716 -2.060 -13.243 1.00 89.31 104 HIS A CA 1
ATOM 855 C C . HIS A 1 104 ? 13.302 -1.108 -12.186 1.00 89.31 104 HIS A C 1
ATOM 857 O O . HIS A 1 104 ? 13.528 0.074 -12.448 1.00 89.31 104 HIS A O 1
ATOM 863 N N . GLY A 1 105 ? 13.576 -1.613 -10.987 1.00 88.81 105 GLY A N 1
ATOM 864 C CA . GLY A 1 105 ? 14.115 -0.831 -9.878 1.00 88.81 105 GLY A CA 1
ATOM 865 C C . GLY A 1 105 ? 13.829 -1.448 -8.514 1.00 88.81 105 GLY A C 1
ATOM 866 O O . GLY A 1 105 ? 13.159 -2.470 -8.404 1.00 88.81 105 GLY A O 1
ATOM 867 N N . GLU A 1 106 ? 14.324 -0.793 -7.472 1.00 90.19 106 GLU A N 1
ATOM 868 C CA . GLU A 1 106 ? 14.096 -1.179 -6.082 1.00 90.19 106 GLU A CA 1
ATOM 869 C C . GLU A 1 106 ? 12.901 -0.399 -5.524 1.00 90.19 106 GLU A C 1
ATOM 871 O O . GLU A 1 106 ? 12.833 0.825 -5.659 1.00 90.19 106 GLU A O 1
ATOM 876 N N . TYR A 1 107 ? 11.949 -1.095 -4.906 1.00 90.56 107 TYR A N 1
ATOM 877 C CA . TYR A 1 107 ? 10.703 -0.503 -4.423 1.00 90.56 107 TYR A CA 1
ATOM 878 C C . TYR A 1 107 ? 10.400 -0.910 -2.994 1.00 90.56 107 TYR A C 1
ATOM 880 O O . TYR A 1 107 ? 10.491 -2.079 -2.636 1.00 90.56 107 TYR A O 1
ATOM 888 N N . TYR A 1 108 ? 9.937 0.041 -2.200 1.00 91.56 108 TYR A N 1
ATOM 889 C CA . TYR A 1 108 ? 9.296 -0.238 -0.931 1.00 91.56 108 TYR A CA 1
ATOM 890 C C . TYR A 1 108 ? 7.784 -0.321 -1.122 1.00 91.56 108 TYR A C 1
ATOM 892 O O . TYR A 1 108 ? 7.183 0.525 -1.791 1.00 91.56 108 TYR A O 1
ATOM 900 N N . PHE A 1 109 ? 7.176 -1.332 -0.507 1.00 92.75 109 PHE A N 1
ATOM 901 C CA . PHE A 1 109 ? 5.734 -1.543 -0.504 1.00 92.75 109 PHE A CA 1
ATOM 902 C C . PHE A 1 109 ? 5.232 -1.505 0.929 1.00 92.75 109 PHE A C 1
ATOM 904 O O . PHE A 1 109 ? 5.718 -2.255 1.770 1.00 92.75 109 PHE A O 1
ATOM 911 N N . PHE A 1 110 ? 4.230 -0.675 1.187 1.00 93.12 110 PHE A N 1
ATOM 912 C CA . PHE A 1 110 ? 3.534 -0.654 2.466 1.00 93.12 110 PHE A CA 1
ATOM 913 C C . PHE A 1 110 ? 2.038 -0.574 2.238 1.00 93.12 110 PHE A C 1
ATOM 915 O O . PHE A 1 110 ? 1.588 0.087 1.306 1.00 93.12 110 PHE A O 1
ATOM 922 N N . ALA A 1 111 ? 1.261 -1.207 3.106 1.00 94.62 111 ALA A N 1
ATOM 923 C CA . ALA A 1 111 ? -0.173 -0.961 3.183 1.00 94.62 111 ALA A CA 1
ATOM 924 C C . ALA A 1 111 ? -0.518 -0.296 4.518 1.00 94.62 111 ALA A C 1
ATOM 926 O O . ALA A 1 111 ? 0.139 -0.549 5.519 1.00 94.62 111 ALA A O 1
ATOM 927 N N . PHE A 1 112 ? -1.536 0.554 4.558 1.00 94.62 112 PHE A N 1
ATOM 928 C CA . PHE A 1 112 ? -1.920 1.295 5.757 1.00 94.62 112 PHE A CA 1
ATOM 929 C C . PHE A 1 112 ? -3.417 1.196 5.986 1.00 94.62 112 PHE A C 1
ATOM 931 O O . PHE A 1 112 ? -4.192 1.462 5.070 1.00 94.62 112 PHE A O 1
ATOM 938 N N . VAL A 1 113 ? -3.820 0.872 7.216 1.00 94.00 113 VAL A N 1
ATOM 939 C CA . VAL A 1 113 ? -5.204 1.052 7.671 1.00 94.00 113 VAL A CA 1
ATOM 940 C C . VAL A 1 113 ? -5.302 2.394 8.374 1.00 94.00 113 VAL A C 1
ATOM 942 O O . VAL A 1 113 ? -4.624 2.610 9.378 1.00 94.00 113 VAL A O 1
ATOM 945 N N . LEU A 1 114 ? -6.142 3.281 7.855 1.00 93.19 114 LEU A N 1
ATOM 946 C CA . LEU A 1 114 ? -6.270 4.674 8.284 1.00 93.19 114 LEU A CA 1
ATOM 947 C C . LEU A 1 114 ? -7.701 4.980 8.721 1.00 93.19 114 LEU A C 1
ATOM 949 O O . LEU A 1 114 ? -8.647 4.373 8.220 1.00 93.19 114 LEU A O 1
ATOM 953 N N . ASP A 1 115 ? -7.860 5.923 9.646 1.00 89.19 115 ASP A N 1
ATOM 954 C CA . ASP A 1 115 ? -9.169 6.435 10.055 1.00 89.19 115 ASP A CA 1
ATOM 955 C C . ASP A 1 115 ? -9.804 7.289 8.949 1.00 89.19 115 ASP A C 1
ATOM 957 O O . ASP A 1 115 ? -9.175 8.238 8.489 1.00 89.19 115 ASP A O 1
ATOM 961 N N . MET A 1 116 ? -11.030 6.965 8.531 1.00 85.81 116 MET A N 1
ATOM 962 C CA . MET A 1 116 ? -11.778 7.727 7.520 1.00 85.81 116 MET A CA 1
ATOM 963 C C . MET A 1 116 ? -12.599 8.881 8.091 1.00 85.81 116 MET A C 1
ATOM 965 O O . MET A 1 116 ? -13.165 9.655 7.322 1.00 85.81 116 MET A O 1
ATOM 969 N N . GLU A 1 117 ? -12.671 9.018 9.415 1.00 84.19 117 GLU A N 1
ATOM 970 C CA . GLU A 1 117 ? -13.437 10.080 10.076 1.00 84.19 117 GLU A CA 1
ATOM 971 C C . GLU A 1 117 ? -12.746 11.456 10.001 1.00 84.19 117 GLU A C 1
ATOM 973 O O . GLU A 1 117 ? -13.322 12.465 10.411 1.00 84.19 117 GLU A O 1
ATOM 978 N N . THR A 1 118 ? -11.516 11.527 9.479 1.00 85.38 118 THR A N 1
ATOM 979 C CA . THR A 1 118 ? -10.735 12.767 9.391 1.00 85.38 118 THR A CA 1
ATOM 980 C C . THR A 1 118 ? -10.957 13.514 8.076 1.00 85.38 118 THR A C 1
ATOM 982 O O . THR A 1 118 ? -11.158 12.921 7.017 1.00 85.38 118 THR A O 1
ATOM 985 N N . GLU A 1 119 ? -10.870 14.848 8.124 1.00 85.12 119 GLU A N 1
ATOM 986 C CA . GLU A 1 119 ? -11.040 15.707 6.940 1.00 85.12 119 GLU A CA 1
ATOM 987 C C . GLU A 1 119 ? -9.870 15.605 5.946 1.00 85.12 119 GLU A C 1
ATOM 989 O O . GLU A 1 119 ? -10.042 15.893 4.760 1.00 85.12 119 GLU A O 1
ATOM 994 N N . SER A 1 120 ? -8.690 15.181 6.408 1.00 87.50 120 SER A N 1
ATOM 995 C CA . SER A 1 120 ? -7.497 15.003 5.581 1.00 87.50 120 SER A CA 1
ATOM 996 C C . SER A 1 120 ? -6.784 13.682 5.876 1.00 87.50 120 SER A C 1
ATOM 998 O O . SER A 1 120 ? -6.887 13.129 6.977 1.00 87.50 120 SER A O 1
ATOM 1000 N N . LEU A 1 121 ? -6.014 13.206 4.890 1.00 88.75 121 LEU A N 1
ATOM 1001 C CA . LEU A 1 121 ? -5.146 12.038 5.041 1.00 88.75 121 LEU A CA 1
ATOM 1002 C C . LEU A 1 121 ? -4.063 12.271 6.105 1.00 88.75 121 LEU A C 1
ATOM 1004 O O . LEU A 1 121 ? -3.739 11.360 6.856 1.00 88.75 121 LEU A O 1
ATOM 1008 N N . LEU A 1 122 ? -3.497 13.481 6.164 1.00 88.69 122 LEU A N 1
ATOM 1009 C CA . LEU A 1 122 ? -2.382 13.801 7.064 1.00 88.69 122 LEU A CA 1
ATOM 1010 C C . LEU A 1 122 ? -2.811 13.878 8.533 1.00 88.69 122 LEU A C 1
ATOM 1012 O O . LEU A 1 122 ? -1.991 13.647 9.418 1.00 88.69 122 LEU A O 1
ATOM 1016 N N . ASP A 1 123 ? -4.087 14.171 8.784 1.00 88.69 123 ASP A N 1
ATOM 1017 C CA . ASP A 1 123 ? -4.671 14.143 10.127 1.00 88.69 123 ASP A CA 1
ATOM 1018 C C . ASP A 1 123 ? -5.133 12.734 10.531 1.00 88.69 123 ASP A C 1
ATOM 1020 O O . ASP A 1 123 ? -5.491 12.504 11.689 1.00 88.69 123 ASP A O 1
ATOM 1024 N N . SER A 1 124 ? -5.145 11.788 9.586 1.00 89.50 124 SER A N 1
ATOM 1025 C CA . SER A 1 124 ? -5.609 10.428 9.827 1.00 89.50 124 SER A CA 1
ATOM 1026 C C . SER A 1 124 ? -4.617 9.629 10.665 1.00 89.50 124 SER A C 1
ATOM 1028 O O . SER A 1 124 ? -3.399 9.666 10.469 1.00 89.50 124 SER A O 1
ATOM 1030 N N . ARG A 1 125 ? -5.150 8.841 11.601 1.00 89.81 125 ARG A N 1
ATOM 1031 C CA . ARG A 1 125 ? -4.352 7.928 12.414 1.00 89.81 125 ARG A CA 1
ATOM 1032 C C . ARG A 1 125 ? -4.156 6.605 11.680 1.00 89.81 125 ARG A C 1
ATOM 1034 O O . ARG A 1 125 ? -5.123 5.945 11.306 1.00 89.81 125 ARG A O 1
ATOM 1041 N N . ILE A 1 126 ? -2.902 6.170 11.578 1.00 91.00 126 ILE A N 1
ATOM 1042 C CA . ILE A 1 126 ? -2.560 4.813 11.142 1.00 91.00 126 ILE A CA 1
ATOM 1043 C C . ILE A 1 126 ? -2.863 3.832 12.282 1.00 91.00 126 ILE A C 1
ATOM 1045 O O . ILE A 1 126 ? -2.416 4.020 13.415 1.00 91.00 126 ILE A O 1
ATOM 1049 N N . HIS A 1 127 ? -3.619 2.784 11.977 1.00 91.38 127 HIS A N 1
ATOM 1050 C CA . HIS A 1 127 ? -3.991 1.716 12.905 1.00 91.38 127 HIS A CA 1
ATOM 1051 C C . HIS A 1 127 ? -3.265 0.400 12.636 1.00 91.38 127 HIS A C 1
ATOM 1053 O O . HIS A 1 127 ? -3.023 -0.369 13.561 1.00 91.38 127 HIS A O 1
ATOM 1059 N N . ALA A 1 128 ? -2.926 0.131 11.380 1.00 91.88 128 ALA A N 1
ATOM 1060 C CA . ALA A 1 128 ? -2.192 -1.062 10.992 1.00 91.88 128 ALA A CA 1
ATOM 1061 C C . ALA A 1 128 ? -1.305 -0.764 9.788 1.00 91.88 128 ALA A C 1
ATOM 1063 O O . ALA A 1 128 ? -1.625 0.115 8.982 1.00 91.88 128 ALA A O 1
ATOM 1064 N N . ILE A 1 129 ? -0.209 -1.509 9.680 1.00 92.62 129 ILE A N 1
ATOM 1065 C CA . ILE A 1 129 ? 0.776 -1.385 8.609 1.00 92.62 129 ILE A CA 1
ATOM 1066 C C . ILE A 1 129 ? 1.037 -2.765 8.017 1.00 92.62 129 ILE A C 1
ATOM 1068 O O . ILE A 1 129 ? 1.244 -3.733 8.744 1.00 92.62 129 ILE A O 1
ATOM 1072 N N . GLY A 1 130 ? 1.003 -2.847 6.695 1.00 91.50 130 GLY A N 1
ATOM 1073 C CA . GLY A 1 130 ? 1.360 -4.017 5.916 1.00 91.50 130 GLY A CA 1
ATOM 1074 C C . GLY A 1 130 ? 2.786 -3.937 5.424 1.00 91.50 130 GLY A C 1
ATOM 1075 O O . GLY A 1 130 ? 3.181 -2.912 4.869 1.00 91.50 130 GLY A O 1
ATOM 1076 N N . PHE A 1 131 ? 3.514 -5.036 5.573 1.00 90.19 131 PHE A N 1
ATOM 1077 C CA . PHE A 1 131 ? 4.877 -5.198 5.078 1.00 90.19 131 PHE A CA 1
ATOM 1078 C C . PHE A 1 131 ? 4.967 -6.418 4.160 1.00 90.19 131 PHE A C 1
ATOM 1080 O O . PHE A 1 131 ? 4.226 -7.381 4.379 1.00 90.19 131 PHE A O 1
ATOM 1087 N N . PRO A 1 132 ? 5.882 -6.427 3.176 1.00 89.56 132 PRO A N 1
ATOM 1088 C CA . PRO A 1 132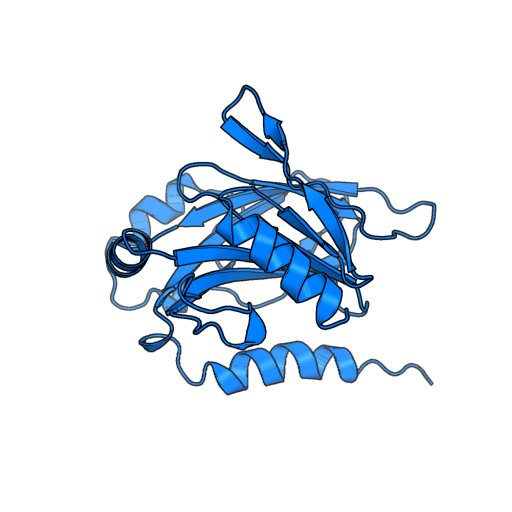 ? 6.171 -7.615 2.386 1.00 89.56 132 PRO A CA 1
ATOM 1089 C C . PRO A 1 132 ? 6.510 -8.819 3.265 1.00 89.56 132 PRO A C 1
ATOM 1091 O O . PRO A 1 132 ? 7.097 -8.687 4.332 1.00 89.56 132 PRO A O 1
ATOM 1094 N N . SER A 1 133 ? 6.157 -10.016 2.816 1.00 83.94 133 SER A N 1
ATOM 1095 C CA . SER A 1 133 ? 6.519 -11.272 3.482 1.00 83.94 133 SER A CA 1
ATOM 1096 C C . SER A 1 133 ? 7.966 -11.707 3.173 1.00 83.94 133 SER A C 1
ATOM 1098 O O . SER A 1 133 ? 8.374 -11.729 2.009 1.00 83.94 133 SER A O 1
ATOM 1100 N N . ARG A 1 134 ? 8.730 -12.133 4.197 1.00 73.88 134 ARG A N 1
ATOM 1101 C CA . ARG A 1 134 ? 10.138 -12.605 4.099 1.00 73.88 134 ARG A CA 1
ATOM 1102 C C . ARG A 1 134 ? 10.329 -13.864 3.268 1.00 73.88 134 ARG A C 1
ATOM 1104 O O . ARG A 1 134 ? 11.361 -14.031 2.625 1.00 73.88 134 ARG A O 1
ATOM 1111 N N . LYS A 1 135 ? 9.422 -14.836 3.400 1.00 57.41 135 LYS A N 1
ATOM 1112 C CA . LYS A 1 135 ? 9.679 -16.216 2.941 1.00 57.41 135 LYS A CA 1
ATOM 1113 C C . LYS A 1 135 ? 8.963 -16.575 1.644 1.00 57.41 135 LYS A C 1
ATOM 1115 O O . LYS A 1 135 ? 9.401 -17.509 0.975 1.00 57.41 135 LYS A O 1
ATOM 1120 N N . TYR A 1 136 ? 7.892 -15.864 1.286 1.00 54.34 136 TYR A N 1
ATOM 1121 C CA . TYR A 1 136 ? 6.957 -16.326 0.258 1.00 54.34 136 TYR A CA 1
ATOM 1122 C C . TYR A 1 136 ? 6.358 -15.203 -0.581 1.00 54.34 136 TYR A C 1
ATOM 1124 O O . TYR A 1 136 ? 5.207 -15.318 -0.996 1.00 54.34 136 TYR A O 1
ATOM 1132 N N . SER A 1 137 ? 7.153 -14.187 -0.937 1.00 52.81 137 SER A N 1
ATOM 1133 C CA . SER A 1 137 ? 6.758 -13.159 -1.916 1.00 52.81 137 SER A CA 1
ATOM 1134 C C . SER A 1 137 ? 6.037 -13.801 -3.120 1.00 52.81 137 SER A C 1
ATOM 1136 O O . SER A 1 137 ? 4.994 -13.330 -3.542 1.00 52.81 137 SER A O 1
ATOM 1138 N N . ASN A 1 138 ? 6.464 -15.006 -3.534 1.00 51.28 138 ASN A N 1
ATOM 1139 C CA . ASN A 1 138 ? 5.887 -15.764 -4.648 1.00 51.28 138 ASN A CA 1
ATOM 1140 C C . ASN A 1 138 ? 4.902 -16.915 -4.334 1.00 51.28 138 ASN A C 1
ATOM 1142 O O . ASN A 1 138 ? 4.575 -17.660 -5.258 1.00 51.28 138 ASN A O 1
ATOM 1146 N N . ASN A 1 139 ? 4.427 -17.119 -3.095 1.00 52.69 139 ASN A N 1
ATOM 1147 C CA . ASN A 1 139 ? 3.462 -18.196 -2.806 1.00 52.69 139 ASN A CA 1
ATOM 1148 C C . ASN A 1 139 ? 2.398 -17.823 -1.743 1.00 52.69 139 ASN A C 1
ATOM 1150 O O . ASN A 1 139 ? 2.600 -18.087 -0.555 1.00 52.69 139 ASN A O 1
ATOM 1154 N N . PRO A 1 140 ? 1.245 -17.267 -2.164 1.00 51.56 140 PRO A N 1
ATOM 1155 C CA . PRO A 1 140 ? 0.181 -16.810 -1.261 1.00 51.56 140 PRO A CA 1
ATOM 1156 C C . PRO A 1 140 ? -0.510 -17.938 -0.476 1.00 51.56 140 PRO A C 1
ATOM 1158 O O . PRO A 1 140 ? -1.007 -17.715 0.625 1.00 51.56 140 PRO A O 1
ATOM 1161 N N . GLU A 1 141 ? -0.526 -19.171 -0.993 1.00 53.12 141 GLU A N 1
ATOM 1162 C CA . GLU A 1 141 ? -1.190 -20.297 -0.318 1.00 53.12 141 GLU A CA 1
ATOM 1163 C C . GLU A 1 141 ? -0.438 -20.746 0.943 1.00 53.12 141 GLU A C 1
ATOM 1165 O O . GLU A 1 141 ? -1.054 -21.211 1.901 1.00 53.12 141 GLU A O 1
ATOM 1170 N N . LEU A 1 142 ? 0.887 -20.572 0.985 1.00 47.38 142 LEU A N 1
ATOM 1171 C CA . LEU A 1 142 ? 1.697 -20.972 2.137 1.00 47.38 142 LEU A CA 1
ATOM 1172 C C . LEU A 1 142 ? 1.542 -20.010 3.322 1.00 47.38 142 LEU A C 1
ATOM 1174 O O . LEU A 1 142 ? 1.598 -20.449 4.467 1.00 47.38 142 LEU A O 1
ATOM 1178 N N . GLU A 1 143 ? 1.289 -18.724 3.084 1.00 51.91 143 GLU A N 1
ATOM 1179 C CA . GLU A 1 143 ? 1.191 -17.723 4.156 1.00 51.91 143 GLU A CA 1
ATOM 1180 C C . GLU A 1 143 ? -0.049 -17.917 5.036 1.00 51.91 143 GLU A C 1
ATOM 1182 O O . GLU A 1 143 ? 0.051 -17.864 6.263 1.00 51.91 143 GLU A O 1
ATOM 1187 N N . THR A 1 144 ? -1.188 -18.274 4.434 1.00 54.19 144 THR A N 1
ATOM 1188 C CA . THR A 1 144 ? -2.437 -18.553 5.170 1.00 54.19 144 THR A CA 1
ATOM 1189 C C . THR A 1 144 ? -2.334 -19.719 6.162 1.00 54.19 144 THR A C 1
ATOM 1191 O O . THR A 1 144 ? -3.066 -19.760 7.150 1.00 54.19 144 THR A O 1
ATOM 1194 N N . VAL A 1 145 ? -1.412 -20.664 5.946 1.00 50.59 145 VAL A N 1
ATOM 1195 C CA . VAL A 1 145 ? -1.252 -21.850 6.803 1.00 50.59 145 VAL A CA 1
ATOM 1196 C C . VAL A 1 145 ? -0.379 -21.559 8.031 1.00 50.59 145 VAL A C 1
ATOM 1198 O O . VAL A 1 145 ? -0.689 -22.044 9.122 1.00 50.59 145 VAL A O 1
ATOM 1201 N N . TYR A 1 146 ? 0.689 -20.765 7.882 1.00 50.94 146 TYR A N 1
ATOM 1202 C CA . TYR A 1 146 ? 1.681 -20.523 8.944 1.00 50.94 146 TYR A CA 1
ATOM 1203 C C . TYR A 1 146 ? 1.283 -19.429 9.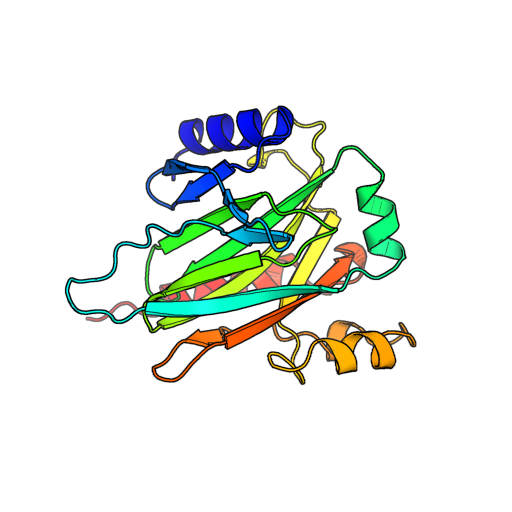942 1.00 50.94 146 TYR A C 1
ATOM 1205 O O . TYR A 1 146 ? 1.712 -19.482 11.093 1.00 50.94 146 TYR A O 1
ATOM 1213 N N . LEU A 1 147 ? 0.431 -18.486 9.539 1.00 56.44 147 LEU A N 1
ATOM 1214 C CA . LEU A 1 147 ? 0.032 -17.342 10.368 1.00 56.44 147 LEU A CA 1
ATOM 1215 C C . LEU A 1 147 ? -1.069 -17.671 11.399 1.00 56.44 147 LEU A C 1
ATOM 1217 O O . LEU A 1 147 ? -1.466 -16.815 12.180 1.00 56.44 147 LEU A O 1
ATOM 1221 N N . ASN A 1 148 ? -1.503 -18.937 11.478 1.00 52.78 148 ASN A N 1
ATOM 1222 C CA . ASN A 1 148 ? -2.430 -19.437 12.505 1.00 52.78 148 ASN A CA 1
ATOM 1223 C C . ASN A 1 148 ? -1.817 -19.526 13.922 1.00 52.78 148 ASN A C 1
ATOM 1225 O O . ASN A 1 148 ? -2.531 -19.855 14.868 1.00 52.78 148 ASN A O 1
ATOM 1229 N N . ASN A 1 149 ? -0.512 -19.266 14.088 1.00 53.12 149 ASN A N 1
ATOM 1230 C CA . ASN A 1 149 ? 0.136 -19.126 15.396 1.00 53.12 149 ASN A CA 1
ATOM 1231 C C . ASN A 1 149 ? 0.701 -17.696 15.556 1.00 53.12 149 ASN A C 1
ATOM 1233 O O . ASN A 1 149 ? 1.764 -17.402 15.014 1.00 53.12 149 ASN A O 1
ATOM 1237 N N . PRO A 1 150 ? 0.019 -16.819 16.313 1.00 51.69 150 PRO A N 1
ATOM 1238 C CA . PRO A 1 150 ? 0.223 -15.364 16.306 1.00 51.69 150 PRO A CA 1
ATOM 1239 C C . PRO A 1 150 ? 1.434 -14.854 17.104 1.00 51.69 150 PRO A C 1
ATOM 1241 O O . PRO A 1 150 ? 1.562 -13.650 17.299 1.00 51.69 150 PRO A O 1
ATOM 1244 N N . VAL A 1 151 ? 2.304 -15.726 17.623 1.00 53.69 151 VAL A N 1
ATOM 1245 C CA . VAL A 1 151 ? 3.298 -15.292 18.624 1.00 53.69 151 VAL A CA 1
ATOM 1246 C C . VAL A 1 151 ? 4.453 -14.496 18.007 1.00 53.69 151 VAL A C 1
ATOM 1248 O O . VAL A 1 151 ? 5.016 -13.667 18.706 1.00 53.69 151 VAL A O 1
ATOM 1251 N N . ASP A 1 152 ? 4.725 -14.632 16.702 1.00 60.91 152 ASP A N 1
ATOM 1252 C CA . ASP A 1 152 ? 5.852 -13.947 16.054 1.00 60.91 152 ASP A CA 1
ATOM 1253 C C . ASP A 1 152 ? 5.532 -13.471 14.620 1.00 60.91 152 ASP A C 1
ATOM 1255 O O . ASP A 1 152 ? 6.326 -13.650 13.700 1.00 60.91 152 ASP A O 1
ATOM 1259 N N . THR A 1 153 ? 4.370 -12.845 14.383 1.00 68.31 153 THR A N 1
ATOM 1260 C CA . THR A 1 153 ? 3.985 -12.311 13.050 1.00 68.31 153 THR A CA 1
ATOM 1261 C C . THR A 1 153 ? 5.056 -11.372 12.462 1.00 68.31 153 THR A C 1
ATOM 1263 O O . THR A 1 153 ? 5.275 -11.349 11.250 1.00 68.31 153 THR A O 1
ATOM 1266 N N . TRP A 1 154 ? 5.803 -10.671 13.325 1.00 72.31 154 TRP A N 1
ATOM 1267 C CA . TRP A 1 154 ? 6.950 -9.839 12.947 1.00 72.31 154 TRP A CA 1
ATOM 1268 C C . TRP A 1 154 ? 8.105 -10.623 12.295 1.00 72.31 154 TRP A C 1
ATOM 1270 O O . TRP A 1 154 ? 8.818 -10.106 11.437 1.00 72.31 154 TRP A O 1
ATOM 1280 N N . GLU A 1 155 ? 8.304 -11.895 12.644 1.00 74.44 155 GLU A N 1
ATOM 1281 C CA . GLU A 1 155 ? 9.357 -12.721 12.039 1.00 74.44 155 GLU A CA 1
ATOM 1282 C C . GLU A 1 155 ? 9.090 -13.056 10.571 1.00 74.44 155 GLU A C 1
ATOM 1284 O O . GLU A 1 155 ? 10.016 -13.461 9.859 1.00 74.44 155 GLU A O 1
ATOM 1289 N N . PHE A 1 156 ? 7.846 -12.887 10.118 1.00 77.06 156 PHE A N 1
ATOM 1290 C CA . PHE A 1 156 ? 7.416 -13.180 8.757 1.00 77.06 156 PHE A CA 1
ATOM 1291 C C . PHE A 1 156 ? 7.441 -11.958 7.843 1.00 77.06 156 PHE A C 1
ATOM 1293 O O . PHE A 1 156 ? 7.322 -12.142 6.634 1.00 77.06 156 PHE A O 1
ATOM 1300 N N . VAL A 1 157 ? 7.649 -10.749 8.374 1.00 82.31 157 VAL A N 1
ATOM 1301 C CA . VAL A 1 157 ? 7.693 -9.523 7.568 1.00 82.31 157 VAL A CA 1
ATOM 1302 C C . VAL A 1 157 ? 9.108 -9.085 7.212 1.00 82.31 157 VAL A C 1
ATOM 1304 O O . VAL A 1 157 ? 10.052 -9.201 7.998 1.00 82.31 157 VAL A O 1
ATOM 1307 N N . ASP A 1 158 ? 9.254 -8.579 5.995 1.00 84.69 158 ASP A N 1
ATOM 1308 C CA . ASP A 1 158 ? 10.46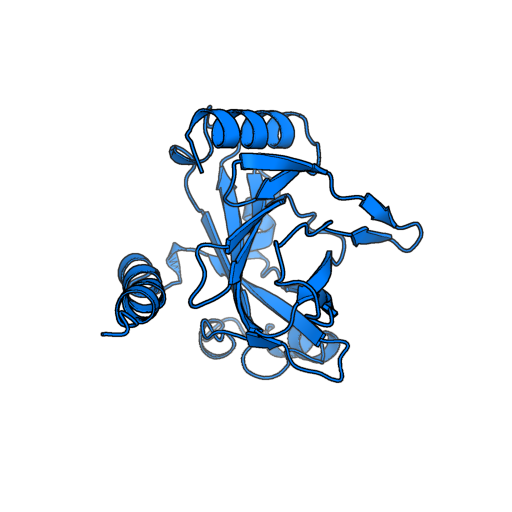2 -7.998 5.434 1.00 84.69 158 ASP A CA 1
ATOM 1309 C C . ASP A 1 158 ? 10.175 -6.561 4.985 1.00 84.69 158 ASP A C 1
ATOM 1311 O O . ASP A 1 158 ? 9.574 -6.358 3.931 1.00 84.69 158 ASP A O 1
ATOM 1315 N N . PRO A 1 159 ? 10.574 -5.544 5.764 1.00 82.88 159 PRO A N 1
ATOM 1316 C CA . PRO A 1 159 ? 10.404 -4.154 5.360 1.00 82.88 159 PRO A CA 1
ATOM 1317 C C . PRO A 1 159 ? 11.431 -3.708 4.303 1.00 82.88 159 PRO A C 1
ATOM 1319 O O . PRO A 1 159 ? 11.415 -2.540 3.910 1.00 82.88 159 PRO A O 1
ATOM 1322 N N . SER A 1 160 ? 12.351 -4.582 3.870 1.00 84.88 160 SER A N 1
ATOM 1323 C CA . SER A 1 160 ? 13.345 -4.233 2.855 1.00 84.88 160 SER A CA 1
ATOM 1324 C C . SER A 1 160 ? 12.715 -3.985 1.480 1.00 84.88 160 SER A C 1
ATOM 1326 O O . SER A 1 160 ? 11.571 -4.349 1.197 1.00 84.88 160 SER A O 1
ATOM 1328 N N . HIS A 1 161 ? 13.470 -3.306 0.618 1.00 86.94 161 HIS A N 1
ATOM 1329 C CA . HIS A 1 161 ? 13.036 -3.030 -0.744 1.00 86.94 161 HIS A CA 1
ATOM 1330 C C . HIS A 1 161 ? 12.956 -4.326 -1.561 1.00 86.94 161 HIS A C 1
ATOM 1332 O O . HIS A 1 161 ? 13.789 -5.224 -1.447 1.00 86.94 161 HIS A O 1
ATOM 1338 N N . VAL A 1 162 ? 11.970 -4.388 -2.447 1.00 88.62 162 VAL A N 1
ATOM 1339 C CA . VAL A 1 162 ? 11.798 -5.444 -3.436 1.00 88.62 162 VAL A CA 1
ATOM 1340 C C . VAL A 1 162 ? 12.416 -4.986 -4.749 1.00 88.62 162 VAL A C 1
ATOM 1342 O O . VAL A 1 162 ? 12.081 -3.928 -5.282 1.00 88.62 162 VAL A O 1
ATOM 1345 N N . ASP A 1 163 ? 13.321 -5.797 -5.276 1.00 89.88 163 ASP A N 1
ATOM 1346 C CA . ASP A 1 163 ? 14.051 -5.520 -6.506 1.00 89.88 163 ASP A CA 1
ATOM 1347 C C . ASP A 1 163 ? 13.315 -6.102 -7.725 1.00 89.88 163 ASP A C 1
ATOM 1349 O O . ASP A 1 163 ? 13.312 -7.315 -7.974 1.00 89.88 163 ASP A O 1
ATOM 1353 N N . ILE A 1 164 ? 12.652 -5.220 -8.472 1.00 89.06 164 ILE A N 1
ATOM 1354 C CA . ILE A 1 164 ? 11.919 -5.532 -9.696 1.00 89.06 164 ILE A CA 1
ATOM 1355 C C . ILE A 1 164 ? 12.898 -5.481 -10.868 1.00 89.06 164 ILE A C 1
ATOM 1357 O O . ILE A 1 164 ? 13.382 -4.425 -11.273 1.00 89.06 164 ILE A O 1
ATOM 1361 N N . LYS A 1 165 ? 13.181 -6.643 -11.445 1.00 88.56 165 LYS A N 1
ATOM 1362 C CA . LYS A 1 165 ? 14.119 -6.855 -12.550 1.00 88.56 165 LYS A CA 1
ATOM 1363 C C . LYS A 1 165 ? 13.427 -7.580 -13.688 1.00 88.56 165 LYS A C 1
ATOM 1365 O O . LYS A 1 165 ? 12.310 -8.064 -13.574 1.00 88.56 165 LYS A O 1
ATOM 1370 N N . ARG A 1 166 ? 14.148 -7.726 -14.794 1.00 86.00 166 ARG A N 1
ATOM 1371 C CA . ARG A 1 166 ? 13.671 -8.512 -15.923 1.00 86.00 166 ARG A CA 1
ATOM 1372 C C . ARG A 1 166 ? 13.342 -9.956 -15.530 1.00 86.00 166 ARG A C 1
ATOM 1374 O O . ARG A 1 166 ? 14.213 -10.653 -15.007 1.00 86.00 166 ARG A O 1
ATOM 1381 N N . GLY A 1 167 ? 12.168 -10.428 -15.950 1.00 80.94 167 GLY A N 1
ATOM 1382 C CA . GLY A 1 167 ? 11.794 -11.846 -15.883 1.00 80.94 167 GLY A CA 1
ATOM 1383 C C . GLY A 1 167 ? 10.695 -12.175 -14.879 1.00 80.94 167 GLY A C 1
ATOM 1384 O O . GLY A 1 167 ? 10.716 -13.274 -14.325 1.00 80.94 167 GLY A O 1
ATOM 1385 N N . GLY A 1 168 ? 9.760 -11.248 -14.654 1.00 76.88 168 GLY A N 1
ATOM 1386 C CA . GLY A 1 168 ? 8.564 -11.477 -13.854 1.00 76.88 168 GLY A CA 1
ATOM 1387 C C . GLY A 1 168 ? 7.605 -12.523 -14.459 1.00 76.88 168 GLY A C 1
ATOM 1388 O O . GLY A 1 168 ? 7.953 -13.245 -15.401 1.00 76.88 168 GLY A O 1
ATOM 1389 N N . PRO A 1 169 ? 6.367 -12.627 -13.938 1.00 84.31 169 PRO A N 1
ATOM 1390 C CA . PRO A 1 169 ? 5.736 -11.703 -12.994 1.00 84.31 169 PRO A CA 1
ATOM 1391 C C . PRO A 1 169 ? 6.259 -11.836 -11.561 1.00 84.31 169 PRO A C 1
ATOM 1393 O O . PRO A 1 169 ? 6.734 -12.896 -11.153 1.00 84.31 169 PRO A O 1
ATOM 1396 N N . TYR A 1 170 ? 6.123 -10.754 -10.801 1.00 86.88 170 TYR A N 1
ATOM 1397 C CA . TYR A 1 170 ? 6.404 -10.712 -9.369 1.00 86.88 170 TYR A CA 1
ATOM 1398 C C . TYR A 1 170 ? 5.113 -10.870 -8.583 1.00 86.88 170 TYR A C 1
ATOM 1400 O O . TYR A 1 170 ? 4.071 -10.352 -8.985 1.00 86.88 170 TYR A O 1
ATOM 1408 N N . TYR A 1 171 ? 5.197 -11.539 -7.441 1.00 87.06 171 TYR A N 1
ATOM 1409 C CA . TYR A 1 171 ? 4.117 -11.572 -6.471 1.00 87.06 171 TYR A CA 1
ATOM 1410 C C . TYR A 1 171 ? 4.631 -10.965 -5.163 1.00 87.06 171 TYR A C 1
ATOM 1412 O O . TYR A 1 171 ? 5.804 -11.123 -4.809 1.00 87.06 171 TYR A O 1
ATOM 1420 N N . ILE A 1 172 ? 3.780 -10.199 -4.487 1.00 87.62 172 ILE A N 1
ATOM 1421 C CA . ILE A 1 172 ? 4.101 -9.527 -3.229 1.00 87.62 172 ILE A CA 1
ATOM 1422 C C . ILE A 1 172 ? 2.894 -9.641 -2.311 1.00 87.62 172 ILE A C 1
ATOM 1424 O O . ILE A 1 172 ? 1.898 -8.939 -2.474 1.00 87.62 172 ILE A O 1
ATOM 1428 N N . ASN A 1 173 ? 2.996 -10.509 -1.316 1.00 86.06 173 ASN A N 1
ATOM 1429 C CA . ASN A 1 173 ? 2.006 -10.560 -0.253 1.00 86.06 173 ASN A CA 1
ATOM 1430 C C . ASN A 1 173 ? 2.415 -9.596 0.860 1.00 86.06 173 ASN A C 1
ATOM 1432 O O . ASN A 1 173 ? 3.568 -9.613 1.305 1.00 86.06 173 ASN A O 1
ATOM 1436 N N . LEU A 1 174 ? 1.473 -8.761 1.294 1.00 89.19 174 LEU A N 1
ATOM 1437 C CA . LEU A 1 174 ? 1.657 -7.857 2.421 1.00 89.19 174 LEU A CA 1
ATOM 1438 C C . LEU A 1 174 ? 0.954 -8.433 3.647 1.00 89.19 174 LEU A C 1
ATOM 1440 O O . LEU A 1 174 ? -0.258 -8.647 3.634 1.00 89.19 174 LEU A O 1
ATOM 1444 N N . ILE A 1 175 ? 1.708 -8.657 4.717 1.00 88.00 175 ILE A N 1
ATOM 1445 C CA . ILE A 1 175 ? 1.178 -9.100 6.005 1.00 88.00 175 ILE A CA 1
ATOM 1446 C C . ILE A 1 175 ? 0.873 -7.859 6.828 1.00 88.00 175 ILE A C 1
ATOM 1448 O O . ILE A 1 175 ? 1.772 -7.079 7.146 1.00 88.00 175 ILE A O 1
ATOM 1452 N N . MET A 1 176 ? -0.402 -7.677 7.156 1.00 89.25 176 MET A N 1
ATOM 1453 C CA . MET A 1 176 ? -0.874 -6.548 7.943 1.00 89.25 176 MET A CA 1
ATOM 1454 C C . MET A 1 176 ? -0.654 -6.796 9.433 1.00 89.25 176 MET A C 1
ATOM 1456 O O . MET A 1 176 ? -1.009 -7.850 9.952 1.00 89.25 176 MET A O 1
ATOM 1460 N N . LEU A 1 177 ? -0.116 -5.799 10.127 1.00 87.44 177 LEU A N 1
ATOM 1461 C CA . LEU A 1 177 ? 0.166 -5.823 11.558 1.00 87.44 177 LEU A CA 1
ATOM 1462 C C . LEU A 1 177 ? -0.499 -4.637 12.241 1.00 87.44 177 LEU A C 1
ATOM 1464 O O . LEU A 1 177 ? -0.490 -3.531 11.697 1.00 87.44 177 LEU A O 1
ATOM 1468 N N . ASN A 1 178 ? -1.040 -4.837 13.443 1.00 87.50 178 ASN A N 1
ATOM 1469 C CA . ASN A 1 178 ? -1.505 -3.716 14.254 1.00 87.50 178 ASN A CA 1
ATOM 1470 C C . ASN A 1 178 ? -0.303 -2.829 14.612 1.00 87.50 178 ASN A C 1
ATOM 1472 O O . ASN A 1 178 ? 0.747 -3.332 15.004 1.00 87.50 178 ASN A O 1
ATOM 1476 N N . ILE A 1 179 ? -0.451 -1.508 14.495 1.00 87.44 179 ILE A N 1
ATOM 1477 C CA . ILE A 1 179 ? 0.635 -0.567 14.789 1.00 87.44 179 ILE A CA 1
ATOM 1478 C C . ILE A 1 179 ? 1.155 -0.695 16.227 1.00 87.44 179 ILE A C 1
ATOM 1480 O O . ILE A 1 179 ? 2.332 -0.461 16.476 1.00 87.44 179 ILE A O 1
ATOM 1484 N N . GLU A 1 180 ? 0.298 -1.104 17.166 1.00 84.31 180 GLU A N 1
ATOM 1485 C CA . GLU A 1 180 ? 0.660 -1.320 18.573 1.00 84.31 180 GLU A CA 1
ATOM 1486 C C . GLU A 1 180 ? 1.590 -2.531 18.775 1.00 84.31 180 GLU A C 1
ATOM 1488 O O . GLU A 1 180 ? 2.268 -2.619 19.796 1.00 84.31 180 GLU A O 1
ATOM 1493 N N . GLU A 1 181 ? 1.649 -3.440 17.799 1.00 80.94 181 GLU A N 1
ATOM 1494 C CA . GLU A 1 181 ? 2.511 -4.628 17.798 1.00 80.94 181 GLU A CA 1
ATOM 1495 C C . GLU A 1 181 ? 3.856 -4.376 17.096 1.00 80.94 181 GLU A C 1
ATOM 1497 O O . GLU A 1 181 ? 4.743 -5.227 17.151 1.00 80.94 181 GLU A O 1
ATOM 1502 N N . ILE A 1 182 ? 4.029 -3.219 16.442 1.00 81.12 182 ILE A N 1
ATOM 1503 C CA . ILE A 1 182 ? 5.253 -2.873 15.712 1.00 81.12 182 ILE A CA 1
ATOM 1504 C C . ILE A 1 182 ? 6.221 -2.154 16.667 1.00 81.12 182 ILE A C 1
ATOM 1506 O O . ILE A 1 182 ? 5.977 -0.997 17.030 1.00 81.12 182 ILE A O 1
ATOM 1510 N N . PRO A 1 183 ? 7.338 -2.788 17.066 1.00 75.06 183 PRO A N 1
ATOM 1511 C CA . PRO A 1 183 ? 8.323 -2.147 17.929 1.00 75.06 183 PRO A CA 1
ATOM 1512 C C . PRO A 1 183 ? 8.981 -0.966 17.207 1.00 75.06 183 PRO A C 1
ATOM 1514 O O . PRO A 1 183 ? 9.336 -1.071 16.035 1.00 75.06 183 PRO A O 1
ATOM 1517 N N . ASP A 1 184 ? 9.133 0.161 17.909 1.00 77.19 184 ASP A N 1
ATOM 1518 C CA . ASP A 1 184 ? 9.832 1.361 17.426 1.00 77.19 184 ASP A CA 1
ATOM 1519 C C . ASP A 1 184 ? 9.400 1.824 16.017 1.00 77.19 184 ASP A C 1
ATOM 1521 O O . ASP A 1 184 ? 10.205 2.294 15.214 1.00 77.19 184 ASP A O 1
ATOM 1525 N N . CYS A 1 185 ? 8.098 1.728 15.713 1.00 75.75 185 CYS A N 1
ATOM 1526 C CA . CYS A 1 185 ? 7.531 2.000 14.387 1.00 75.75 185 CYS A CA 1
ATOM 1527 C C . CYS A 1 185 ? 7.962 3.352 13.773 1.00 75.75 185 CYS A C 1
ATOM 1529 O O . CYS A 1 185 ? 8.118 3.460 12.558 1.00 75.75 185 CYS A O 1
ATOM 1531 N N . SER A 1 186 ? 8.166 4.392 14.588 1.00 70.88 186 SER A N 1
ATOM 1532 C CA . SER A 1 186 ? 8.646 5.700 14.117 1.00 70.88 186 SER A CA 1
ATOM 1533 C C . SER A 1 186 ? 10.109 5.679 13.660 1.00 70.88 186 SER A C 1
ATOM 1535 O O . SER A 1 186 ? 10.469 6.383 12.712 1.00 70.88 186 SER A O 1
ATOM 1537 N N . MET A 1 187 ? 10.954 4.870 14.305 1.00 72.31 187 MET A N 1
ATOM 1538 C CA . MET A 1 187 ? 12.357 4.700 13.924 1.00 72.31 187 MET A CA 1
ATOM 1539 C C . MET A 1 187 ? 12.471 3.891 12.633 1.00 72.31 187 MET A C 1
ATOM 1541 O O . MET A 1 187 ? 13.259 4.263 11.771 1.00 72.31 187 MET A O 1
ATOM 1545 N N . LEU A 1 188 ? 11.608 2.890 12.435 1.00 73.75 188 LEU A N 1
ATOM 1546 C CA . LEU A 1 188 ? 11.608 2.042 11.240 1.00 73.75 188 LEU A CA 1
ATOM 1547 C C . LEU A 1 188 ? 11.492 2.845 9.936 1.00 73.75 188 LEU A C 1
ATOM 1549 O O . LEU A 1 188 ? 12.328 2.705 9.049 1.00 73.75 188 LEU A O 1
ATOM 1553 N N . PHE A 1 189 ? 10.500 3.733 9.816 1.00 73.62 189 PHE A N 1
ATOM 1554 C CA . PHE A 1 189 ? 10.375 4.564 8.610 1.00 73.62 189 PHE A CA 1
ATOM 1555 C C . PHE A 1 189 ? 11.518 5.572 8.483 1.00 73.62 189 PHE A C 1
ATOM 1557 O O . PHE A 1 189 ? 11.979 5.838 7.377 1.00 73.62 189 PHE A O 1
ATOM 1564 N N . SER A 1 190 ? 12.002 6.106 9.606 1.00 70.94 190 SER A N 1
ATOM 1565 C CA . SER A 1 190 ? 13.132 7.037 9.597 1.00 70.94 190 SER A CA 1
ATOM 1566 C C . SER A 1 190 ? 14.392 6.377 9.032 1.00 70.94 190 SER A C 1
ATOM 1568 O O . SER A 1 190 ? 15.058 6.976 8.197 1.00 70.94 190 SER A O 1
ATOM 1570 N N . GLU A 1 191 ? 14.692 5.139 9.426 1.00 71.31 191 GLU A N 1
ATOM 1571 C CA . GLU A 1 191 ? 15.839 4.375 8.922 1.00 71.31 191 GLU A CA 1
ATOM 1572 C C . GLU A 1 191 ? 15.685 4.032 7.434 1.00 71.31 191 GLU A C 1
ATOM 1574 O O . GLU A 1 191 ? 16.597 4.282 6.646 1.00 71.31 191 GLU A O 1
ATOM 1579 N N . LEU A 1 192 ? 14.505 3.551 7.026 1.00 70.06 192 LEU A N 1
ATOM 1580 C CA . LEU A 1 192 ? 14.229 3.159 5.639 1.00 70.06 192 LEU A CA 1
ATOM 1581 C C . LEU A 1 192 ? 14.369 4.321 4.648 1.00 70.06 192 LEU A C 1
ATOM 1583 O O . LEU A 1 192 ? 14.853 4.118 3.536 1.00 70.06 192 LEU A O 1
ATOM 1587 N N . PHE A 1 193 ? 13.963 5.532 5.042 1.00 67.25 193 PHE A N 1
ATOM 1588 C CA . PHE A 1 193 ? 14.055 6.716 4.183 1.00 67.25 193 PHE A CA 1
ATOM 1589 C C . PHE A 1 193 ? 15.377 7.489 4.338 1.00 67.25 193 PHE A C 1
ATOM 1591 O O . PHE A 1 193 ? 15.793 8.156 3.392 1.00 67.25 193 PHE A O 1
ATOM 1598 N N . GLN A 1 194 ? 16.091 7.367 5.466 1.00 65.31 194 GLN A N 1
ATOM 1599 C CA . GLN A 1 194 ? 17.442 7.936 5.618 1.00 65.31 194 GLN A CA 1
ATOM 1600 C C . GLN A 1 194 ? 18.472 7.265 4.704 1.00 65.31 194 GLN A C 1
ATOM 1602 O O . GLN A 1 194 ? 19.368 7.937 4.189 1.00 65.31 194 GLN A O 1
ATOM 1607 N N . GLU A 1 195 ? 18.351 5.953 4.472 1.00 57.72 195 GLU A N 1
ATOM 1608 C CA . GLU A 1 195 ? 19.212 5.249 3.514 1.00 57.72 195 GLU A CA 1
ATOM 1609 C C . GLU A 1 195 ? 19.106 5.837 2.100 1.00 57.72 195 GLU A C 1
ATOM 1611 O O . GLU A 1 195 ? 20.087 5.818 1.354 1.00 57.72 195 GLU A O 1
ATOM 1616 N N . ASP A 1 196 ? 17.958 6.419 1.753 1.00 55.38 196 ASP A N 1
ATOM 1617 C CA . ASP A 1 196 ? 17.703 6.987 0.432 1.00 55.38 196 ASP A CA 1
ATOM 1618 C C . ASP A 1 196 ? 18.292 8.397 0.256 1.00 55.38 196 ASP A C 1
ATOM 1620 O O . ASP A 1 196 ? 18.809 8.733 -0.809 1.00 55.38 196 ASP A O 1
ATOM 1624 N N . GLU A 1 197 ? 18.323 9.205 1.322 1.00 52.91 197 GLU A N 1
ATOM 1625 C CA . GLU A 1 197 ? 18.990 10.520 1.327 1.00 52.91 197 GLU A CA 1
ATOM 1626 C C . GLU A 1 197 ? 20.524 10.409 1.268 1.00 52.91 197 GLU A C 1
ATOM 1628 O O . GLU A 1 197 ? 21.214 11.344 0.849 1.00 52.91 197 GLU A O 1
ATOM 1633 N N . SER A 1 198 ? 21.080 9.258 1.664 1.00 49.41 198 SER A N 1
ATOM 1634 C CA . SER A 1 198 ? 22.530 9.038 1.705 1.00 49.41 198 SER A CA 1
ATOM 1635 C C . SER A 1 198 ? 23.190 8.940 0.319 1.00 49.41 198 SER A C 1
ATOM 1637 O O . SER A 1 198 ? 24.410 9.092 0.203 1.00 49.41 198 SER A O 1
ATOM 1639 N N . TRP A 1 199 ? 22.405 8.769 -0.751 1.00 38.12 199 TRP A N 1
ATOM 1640 C CA . TRP A 1 199 ? 22.888 8.810 -2.132 1.00 38.12 199 TRP A CA 1
ATOM 1641 C C . TRP A 1 199 ? 22.846 10.234 -2.697 1.00 38.12 199 TRP A C 1
ATOM 1643 O O . TRP A 1 199 ? 22.040 10.581 -3.555 1.00 38.12 199 TRP A O 1
ATOM 1653 N N . SER A 1 200 ? 23.790 11.061 -2.250 1.00 31.05 200 SER A N 1
ATOM 1654 C CA . SER A 1 200 ? 24.243 12.226 -3.016 1.00 31.05 200 SER A CA 1
ATOM 1655 C C . SER A 1 200 ? 25.457 11.818 -3.860 1.00 31.05 200 SER A C 1
ATOM 1657 O O . SER A 1 200 ? 26.532 11.627 -3.283 1.00 31.05 200 SER A O 1
ATOM 1659 N N . PRO A 1 201 ? 25.368 11.676 -5.197 1.00 43.97 201 PRO A N 1
ATOM 1660 C CA . PRO A 1 201 ? 26.575 11.624 -5.998 1.00 43.97 201 PRO A CA 1
ATOM 1661 C C . PRO A 1 201 ? 27.167 13.034 -6.090 1.00 43.97 201 PRO A C 1
ATOM 1663 O O . PRO A 1 201 ? 26.504 13.987 -6.505 1.00 43.97 201 PRO A O 1
ATOM 1666 N N . LEU A 1 202 ? 28.424 13.122 -5.654 1.00 34.81 202 LEU A N 1
ATOM 1667 C CA . LEU A 1 202 ? 29.405 14.129 -6.062 1.00 34.81 202 LEU A CA 1
ATOM 1668 C C . LEU A 1 202 ? 29.511 1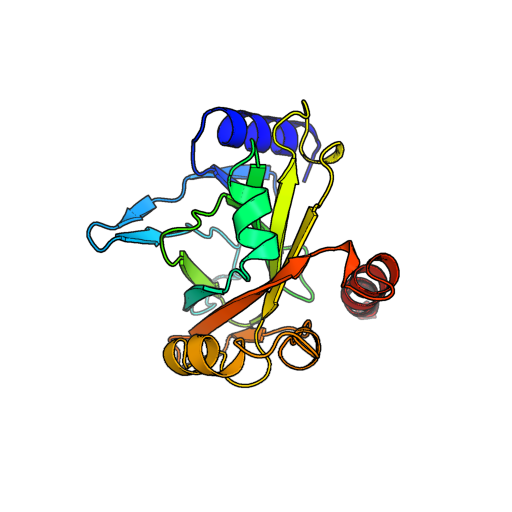4.232 -7.590 1.00 34.81 202 LEU A C 1
ATOM 1670 O O . LEU A 1 202 ? 29.417 13.176 -8.259 1.00 34.81 202 LEU A O 1
#

Radius of gyration: 16.39 Å; chains: 1; bounding box: 46×42×41 Å

Sequence (202 aa):
MDNEALNRFWGEVSRGNYPIIDYEGNLGYSLLSQDGLLFIRNDFKAPNYEQFELVFGDLFLPDTVQELLFKDRALLLMVYRKGMQNLLLSQLRTDIKFMLDLPHGEYYFFAFVLDMETESLLDSRIHAIGFPSRKYSNNPELETVYLNNPVDTWEFVDPSHVDIKRGGPYYINLIMLNIEEIPDCSMLFSELFQEDESWSPL

Organism: Methanosarcina thermophila (strain ATCC 43570 / DSM 1825 / OCM 12 / VKM B-1830 / TM-1) (NCBI:txid523844)

Foldseek 3Di:
DDQVLQLVQLVCVLVVFKWKAKLVSDIDGWDQDPVGETEDEDPFPDDPPFAWAKEKEAEDADPVRVVLVVDQKWKWKWKDFFLDSIIMIITDDNPGIYMYIGTFGWIFIKIFIWHSVDSGPVPIDTFKMWAWFDPPQPPPVVVVVPCPDPPCLVVGGDRGIDGGDPDDDTHTYIYMDTPVPDPPVVVVVVVRVVVRVVPDDD